Protein AF-A0A7W2B583-F1 (afdb_monomer)

Foldseek 3Di:
DDPVLVVLVVLQVQLCVLAVVLVCCLFPPFFDWDDKDKWWDKDQWDQDPVRDIDGHPDAIWTHKDKDQDALVFFWKKKKKWFDPWQCVQLQQWKKWKDQVVDTQDIDGFHRPPPDGTDITMDQTDGDRHRGTIIIITGGPDDDPGDTIMMIIMGTRRDHRDPVSNVSSNVSNPPSVVVVVVVVVVD

Nearest PDB structures (foldseek):
  9fmt-assembly1_D  TM=4.033E-01  e=3.714E-03  Escherichia coli
  4c90-assembly1_B  TM=4.013E-01  e=7.346E-03  Bacteroides ovatus
  6yg8-assembly1_C  TM=3.897E-01  e=1.373E-02  Escherichia coli
  6yg8-assembly1_D  TM=3.770E-01  e=1.628E-02  Escherichia coli
  5ykv-assembly1_A  TM=2.987E-01  e=2.423E-02  Macrobrachium rosenbergii nodavirus

Sequence (186 aa):
MTQVQIKIITLFVVGILLGPTYHAYCYFFSGESLSKDMLDEISDRWVLDDESIFRISSGKSYRPIELPLTSIENAILIQITCIKNACNQINESILSISSGSSVTFQETIRINSFLPFRDFTTEPISIVHPEKYMILVEPKVETQSPPSIVLSIKKNVTSPSIILLSIGYGFCLLPLLLFLKTFRAS

Secondary structure (DSSP, 8-state):
--HHHHHHHHHHHHHHIIIIIHHHIIIIISSEEEEEEEE--EESEEE-TTS-EEE-SSS-EEPPEEEEE-TTS--BEEEEEESSS-GGGGTTPEEEEE-SS-EEEEEE----TTSTTPPEEPPPBPP-S-EEEEEEEE-SS--SSPPPEEEEEEESPPPP-HHHHHHHHHHHHHHHHHHHHHHHT-

Radius of gyration: 21.69 Å; Cα contacts (8 Å, |Δi|>4): 361; chains: 1; bounding box: 48×24×73 Å

pLDDT: mean 83.01, std 9.99, range [47.16, 93.06]

Solvent-accessible surface area (backbone atoms only — not comparable to full-atom values): 10261 Å² total; per-residue (Å²): 136,52,77,65,57,53,53,38,49,51,43,26,54,53,6,41,51,42,10,65,49,43,50,47,38,30,74,73,66,41,43,45,85,71,50,77,45,80,40,57,58,70,40,42,64,45,74,46,97,85,71,46,78,50,68,56,94,72,72,42,25,37,73,68,45,80,42,82,45,46,62,82,49,44,17,34,30,48,33,43,38,51,79,85,57,53,47,67,79,49,37,63,9,38,41,35,34,25,57,91,84,46,78,80,44,74,47,67,39,72,61,71,78,89,48,74,78,53,58,43,68,55,71,68,43,74,58,86,64,64,46,63,32,38,41,39,45,32,47,71,63,94,60,100,73,56,74,46,32,35,46,36,32,29,31,52,33,47,74,74,54,66,68,51,34,54,52,8,45,46,29,37,50,54,33,50,55,51,52,53,53,58,60,76,74,106

Mean predicted aligned error: 8.37 Å

Structure (mmCIF, N/CA/C/O backbone):
data_AF-A0A7W2B583-F1
#
_entry.id   AF-A0A7W2B583-F1
#
loop_
_atom_site.group_PDB
_atom_site.id
_atom_site.type_symbol
_atom_site.label_atom_id
_atom_site.label_alt_id
_atom_site.label_comp_id
_atom_site.label_asym_id
_atom_site.label_entity_id
_atom_site.label_seq_id
_atom_site.pdbx_PDB_ins_code
_atom_site.Cartn_x
_atom_site.Cartn_y
_atom_site.Cartn_z
_atom_site.occupancy
_atom_site.B_iso_or_equiv
_atom_site.auth_seq_id
_atom_site.auth_comp_id
_atom_site.auth_asym_id
_atom_site.auth_atom_id
_atom_site.pdbx_PDB_model_num
ATOM 1 N N . MET A 1 1 ? -21.121 -4.779 41.475 1.00 62.53 1 MET A N 1
ATOM 2 C CA . MET A 1 1 ? -20.860 -3.849 40.357 1.00 62.53 1 MET A CA 1
ATOM 3 C C . MET A 1 1 ? -21.887 -2.730 40.423 1.00 62.53 1 MET A C 1
ATOM 5 O O . MET A 1 1 ? -23.071 -3.032 40.493 1.00 62.53 1 MET A O 1
ATOM 9 N N . THR A 1 2 ? -21.470 -1.467 40.508 1.00 82.06 2 THR A N 1
ATOM 10 C CA . THR A 1 2 ? -22.400 -0.329 40.646 1.00 82.06 2 THR A CA 1
ATOM 11 C C . THR A 1 2 ? -22.969 0.091 39.287 1.00 82.06 2 THR A C 1
ATOM 13 O O . THR A 1 2 ? -22.346 -0.125 38.248 1.00 82.06 2 THR A O 1
ATOM 16 N N . GLN A 1 3 ? -24.138 0.740 39.272 1.00 84.50 3 GLN A N 1
ATOM 17 C CA . GLN A 1 3 ? -24.752 1.264 38.039 1.00 84.50 3 GLN A CA 1
ATOM 18 C C . GLN A 1 3 ? -23.808 2.210 37.269 1.00 84.50 3 GLN A C 1
ATOM 20 O O . GLN A 1 3 ? -23.831 2.260 36.041 1.00 84.50 3 GLN A O 1
ATOM 25 N N . VAL A 1 4 ? -22.942 2.932 37.987 1.00 82.06 4 VAL A N 1
ATOM 26 C CA . VAL A 1 4 ? -21.904 3.800 37.413 1.00 82.06 4 VAL A CA 1
ATOM 27 C C . VAL A 1 4 ? -20.824 2.978 36.705 1.00 82.06 4 VAL A C 1
ATOM 29 O O . VAL A 1 4 ? -20.483 3.288 35.568 1.00 82.06 4 VAL A O 1
ATOM 32 N N . GLN A 1 5 ? -20.338 1.895 37.321 1.00 80.56 5 GLN A N 1
ATOM 33 C CA . GLN A 1 5 ? -19.349 1.001 36.704 1.00 80.56 5 GLN A CA 1
ATOM 34 C C . GLN A 1 5 ? -19.871 0.379 35.405 1.00 80.56 5 GLN A C 1
ATOM 36 O O . GLN A 1 5 ? -19.134 0.327 34.424 1.00 80.56 5 GLN A O 1
ATOM 41 N N . ILE A 1 6 ? -21.145 -0.031 35.374 1.00 86.38 6 ILE A N 1
ATOM 42 C CA . ILE A 1 6 ? -21.778 -0.581 34.165 1.00 86.38 6 ILE A CA 1
ATOM 43 C C . ILE A 1 6 ? -21.761 0.457 33.035 1.00 86.38 6 ILE A C 1
ATOM 45 O O . ILE A 1 6 ? -21.286 0.150 31.948 1.00 86.38 6 ILE A O 1
ATOM 49 N N . LYS A 1 7 ? -22.182 1.704 33.297 1.00 87.44 7 LYS A N 1
ATOM 50 C CA . LYS A 1 7 ? -22.179 2.783 32.290 1.00 87.44 7 LYS A CA 1
ATOM 51 C C . LYS A 1 7 ? -20.779 3.089 31.747 1.00 87.44 7 LYS A C 1
ATOM 53 O O . LYS A 1 7 ? -20.626 3.284 30.544 1.00 87.44 7 LYS A O 1
ATOM 58 N N . ILE A 1 8 ? -19.767 3.122 32.619 1.00 86.19 8 ILE A N 1
ATOM 59 C CA . ILE A 1 8 ? -18.377 3.386 32.216 1.00 86.19 8 ILE A CA 1
ATOM 60 C C . ILE A 1 8 ? -17.860 2.255 31.316 1.00 86.19 8 ILE A C 1
ATOM 62 O O . ILE A 1 8 ? -17.266 2.526 30.276 1.00 86.19 8 ILE A O 1
ATOM 66 N N . ILE A 1 9 ? -18.143 0.998 31.666 1.00 87.44 9 ILE A N 1
ATOM 67 C CA . ILE A 1 9 ? -17.750 -0.158 30.851 1.00 87.44 9 ILE A CA 1
ATOM 68 C C . ILE A 1 9 ? -18.481 -0.168 29.509 1.00 87.44 9 ILE A C 1
ATOM 70 O O . ILE A 1 9 ? -17.845 -0.409 28.488 1.00 87.44 9 ILE A O 1
ATOM 74 N N . THR A 1 10 ? -19.777 0.151 29.469 1.00 89.56 10 THR A N 1
ATOM 75 C CA . THR A 1 10 ? -20.513 0.254 28.200 1.00 89.56 10 THR A CA 1
ATOM 76 C C . THR A 1 10 ? -19.890 1.297 27.273 1.00 89.56 10 THR A C 1
ATOM 78 O O . THR A 1 10 ? -19.652 0.995 26.107 1.00 89.56 10 THR A O 1
ATOM 81 N N . LEU A 1 11 ? -19.571 2.494 27.780 1.00 90.06 11 LEU A N 1
ATOM 82 C CA . LEU A 1 11 ? -18.897 3.532 26.989 1.00 90.06 11 LEU A CA 1
ATOM 83 C C . LEU A 1 11 ? -17.541 3.053 26.466 1.00 90.06 11 LEU A C 1
ATOM 85 O O . LEU A 1 11 ? -17.233 3.261 25.298 1.00 90.06 11 LEU A O 1
ATOM 89 N N . PHE A 1 12 ? -16.770 2.362 27.306 1.00 90.81 12 PHE A N 1
ATOM 90 C CA . PHE A 1 12 ? -15.473 1.819 26.919 1.00 90.81 12 PHE A CA 1
ATOM 91 C C . PHE A 1 12 ? -15.584 0.772 25.802 1.00 90.81 12 PHE A C 1
ATOM 93 O O . PHE A 1 12 ? -14.853 0.840 24.818 1.00 90.81 12 PHE A O 1
ATOM 100 N N . VAL A 1 13 ? -16.533 -0.165 25.910 1.00 92.25 13 VAL A N 1
ATOM 101 C CA . VAL A 1 13 ? -16.774 -1.194 24.883 1.00 92.25 13 VAL A CA 1
ATOM 102 C C . VAL A 1 13 ? -17.205 -0.561 23.560 1.00 92.25 13 VAL A C 1
ATOM 104 O O . VAL A 1 13 ? -16.678 -0.921 22.508 1.00 92.25 13 VAL A O 1
ATOM 107 N N . VAL A 1 14 ? -18.115 0.416 23.603 1.00 92.56 14 VAL A N 1
ATOM 108 C CA . VAL A 1 14 ? -18.525 1.172 22.408 1.00 92.56 14 VAL A CA 1
ATOM 109 C C . VAL 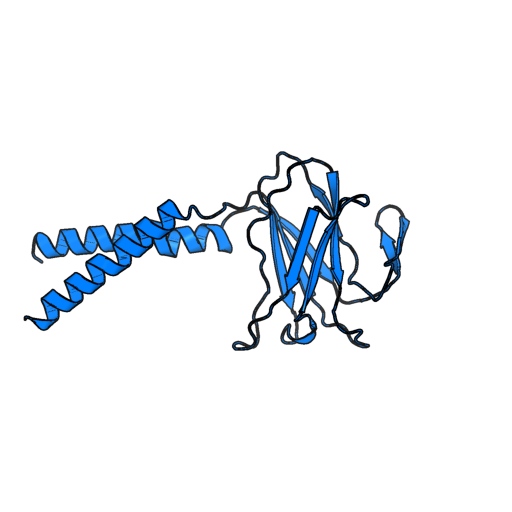A 1 14 ? -17.332 1.914 21.799 1.00 92.56 14 VAL A C 1
ATOM 111 O O . VAL A 1 1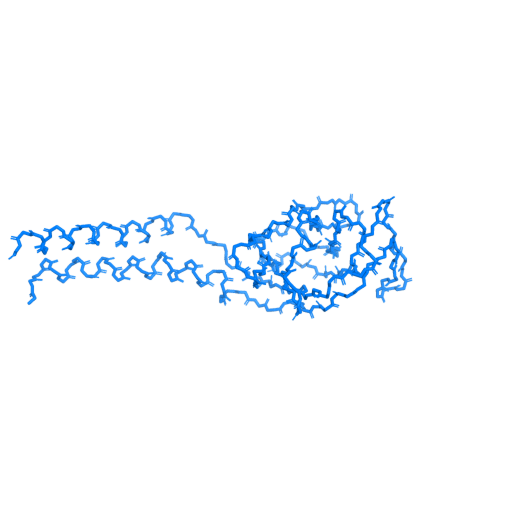4 ? -17.167 1.911 20.580 1.00 92.56 14 VAL A O 1
ATOM 114 N N . GLY A 1 15 ? -16.467 2.494 22.633 1.00 92.06 15 GLY A N 1
ATOM 115 C CA . GLY A 1 15 ? -15.232 3.136 22.192 1.00 92.06 15 GLY A CA 1
ATOM 116 C C . GLY A 1 15 ? -14.286 2.184 21.464 1.00 92.06 15 GLY A C 1
ATOM 117 O O . GLY A 1 15 ? -13.785 2.526 20.395 1.00 92.06 15 GLY A O 1
ATOM 118 N N . ILE A 1 16 ? -14.085 0.969 21.989 1.00 92.75 16 ILE A N 1
ATOM 119 C CA . ILE A 1 16 ? -13.226 -0.042 21.351 1.00 92.75 16 ILE A CA 1
ATOM 120 C C . ILE A 1 16 ? -13.755 -0.388 19.958 1.00 92.75 16 ILE A C 1
ATOM 122 O O . ILE A 1 16 ? -12.987 -0.388 18.994 1.00 92.75 16 ILE A O 1
ATOM 126 N N . LEU A 1 17 ? -15.065 -0.632 19.854 1.00 92.31 17 LEU A N 1
ATOM 127 C CA . LEU A 1 17 ? -15.712 -0.998 18.597 1.00 92.31 17 LEU A CA 1
ATOM 128 C C . LEU A 1 17 ? -15.591 0.112 17.544 1.00 92.31 17 LEU A C 1
ATOM 130 O O . LEU A 1 17 ? -15.195 -0.166 16.414 1.00 92.31 17 LEU A O 1
ATOM 134 N N . LEU A 1 18 ? -15.892 1.362 17.912 1.00 91.25 18 LEU A N 1
ATOM 135 C CA . LEU A 1 18 ? -15.898 2.499 16.981 1.00 91.25 18 LEU A CA 1
ATOM 136 C C . LEU A 1 18 ? -14.508 3.091 16.702 1.00 91.25 18 LEU A C 1
ATOM 138 O O . LEU A 1 18 ? -14.327 3.773 15.698 1.00 91.25 18 LEU A O 1
ATOM 142 N N . GLY A 1 19 ? -13.539 2.875 17.591 1.00 91.06 19 GLY A N 1
ATOM 143 C CA . GLY A 1 19 ? -12.181 3.395 17.464 1.00 91.06 19 GLY A CA 1
ATOM 144 C C . GLY A 1 19 ? -11.221 2.317 16.956 1.00 91.06 19 GLY A C 1
ATOM 145 O O . GLY A 1 19 ? -11.187 2.069 15.752 1.00 91.06 19 GLY A O 1
ATOM 146 N N . PRO A 1 20 ? -10.438 1.662 17.837 1.00 90.00 20 PRO A N 1
ATOM 147 C CA . PRO A 1 20 ? -9.419 0.687 17.448 1.00 90.00 20 PRO A CA 1
ATOM 148 C C . PRO A 1 20 ? -9.908 -0.428 16.519 1.00 90.00 20 PRO A C 1
ATOM 150 O O . PRO A 1 20 ? -9.223 -0.749 15.550 1.00 90.00 20 PRO A O 1
ATOM 153 N N . THR A 1 21 ? -11.072 -1.024 16.796 1.00 90.69 21 THR A N 1
ATOM 154 C CA . THR A 1 21 ? -11.581 -2.148 16.000 1.00 90.69 21 THR A CA 1
ATOM 155 C C . THR A 1 21 ? -12.031 -1.689 14.618 1.00 90.69 21 THR A C 1
ATOM 157 O O . THR A 1 21 ? -11.634 -2.300 13.630 1.00 90.69 21 THR A O 1
ATOM 160 N N . TYR A 1 22 ? -12.790 -0.594 14.528 1.00 88.88 22 TYR A N 1
ATOM 161 C CA . TYR A 1 22 ? -13.159 0.012 13.246 1.00 88.88 22 TYR A CA 1
ATOM 162 C C . TYR A 1 22 ? -11.923 0.429 12.438 1.00 88.88 22 TYR A C 1
ATOM 164 O O . TYR A 1 22 ? -11.827 0.136 11.249 1.00 88.88 22 TYR A O 1
ATOM 172 N N . HIS A 1 23 ? -10.936 1.041 13.095 1.00 88.00 23 HIS A N 1
ATOM 173 C CA . HIS A 1 23 ? -9.678 1.425 12.463 1.00 88.00 23 HIS A CA 1
ATOM 174 C C . HIS A 1 23 ? -8.949 0.210 11.875 1.00 88.00 23 HIS A C 1
ATOM 176 O O . HIS A 1 23 ? -8.583 0.211 10.702 1.00 88.00 23 HIS A O 1
ATOM 182 N N . ALA A 1 24 ? -8.790 -0.850 12.672 1.00 86.75 24 ALA A N 1
ATOM 183 C CA . ALA A 1 24 ? -8.162 -2.090 12.237 1.00 86.75 24 ALA A CA 1
ATOM 184 C C . ALA A 1 24 ? -8.951 -2.773 11.110 1.00 86.75 24 ALA A C 1
ATOM 186 O O . ALA A 1 24 ? -8.347 -3.304 10.181 1.00 86.75 24 ALA A O 1
ATOM 187 N N . TYR A 1 25 ? -10.285 -2.735 11.154 1.00 88.69 25 TYR A N 1
ATOM 188 C CA . TYR A 1 25 ? -11.132 -3.249 10.081 1.00 88.69 25 TYR A CA 1
ATOM 189 C C . TYR A 1 25 ? -10.836 -2.553 8.749 1.00 88.69 25 TYR A C 1
ATOM 191 O O . TYR A 1 25 ? -10.553 -3.238 7.766 1.00 88.69 25 TYR A O 1
ATOM 199 N N . CYS A 1 26 ? -10.820 -1.217 8.726 1.00 84.94 26 CYS A N 1
ATOM 200 C CA . CYS A 1 26 ? -10.536 -0.450 7.512 1.00 84.94 26 CYS A CA 1
ATOM 201 C C . CYS A 1 26 ? -9.171 -0.810 6.904 1.00 84.94 26 CYS A C 1
ATOM 203 O O . CYS A 1 26 ? -9.088 -1.041 5.702 1.00 84.94 26 CYS A O 1
ATOM 205 N N . TYR A 1 27 ? -8.121 -0.930 7.721 1.00 77.44 27 TYR A N 1
ATOM 206 C CA . TYR A 1 27 ? -6.767 -1.194 7.220 1.00 77.44 27 TYR A CA 1
ATOM 207 C C . TYR A 1 27 ? -6.497 -2.663 6.868 1.00 77.44 27 TYR A C 1
ATOM 209 O O . TYR A 1 27 ? -5.879 -2.952 5.845 1.00 77.44 27 TYR A O 1
ATOM 217 N N . PHE A 1 28 ? -6.929 -3.608 7.705 1.00 80.62 28 PHE A N 1
ATOM 218 C CA . PHE A 1 28 ? -6.519 -5.009 7.566 1.00 80.62 28 PHE A CA 1
ATOM 219 C C . PHE A 1 28 ? -7.560 -5.880 6.864 1.00 80.62 28 PHE A C 1
ATOM 221 O O . PHE A 1 28 ? -7.190 -6.753 6.075 1.00 80.62 28 PHE A O 1
ATOM 228 N N . PHE A 1 29 ? -8.845 -5.643 7.132 1.00 84.81 29 PHE A N 1
ATOM 229 C CA . PHE A 1 29 ? -9.927 -6.555 6.750 1.00 84.81 29 PHE A CA 1
ATOM 230 C C . PHE A 1 29 ? -10.797 -6.046 5.605 1.00 84.81 29 PHE A C 1
ATOM 232 O O . PHE A 1 29 ? -11.476 -6.851 4.975 1.00 84.81 29 PHE A O 1
ATOM 239 N N . SER A 1 30 ? -10.791 -4.742 5.331 1.00 87.56 30 SER A N 1
ATOM 240 C CA . SER A 1 30 ? -11.592 -4.182 4.248 1.00 87.56 30 SER A CA 1
ATOM 241 C C . SER A 1 30 ? -10.960 -4.414 2.869 1.00 87.56 30 SER A C 1
ATOM 243 O O . SER A 1 30 ? -9.743 -4.605 2.734 1.00 87.56 30 SER A O 1
ATOM 245 N N . GLY A 1 31 ? -11.817 -4.375 1.850 1.00 86.56 31 GLY A N 1
ATOM 246 C CA . GLY A 1 31 ? -11.450 -4.525 0.449 1.00 86.56 31 GLY A CA 1
ATOM 247 C C . GLY A 1 31 ? -11.261 -5.966 -0.022 1.00 86.56 31 GLY A C 1
ATOM 248 O O . GLY A 1 31 ? -11.280 -6.926 0.746 1.00 86.56 31 GLY A O 1
ATOM 249 N N . GLU A 1 32 ? -11.063 -6.095 -1.327 1.00 88.12 32 GLU A N 1
ATOM 250 C CA . GLU A 1 32 ? -10.838 -7.356 -2.031 1.00 88.12 32 GLU A CA 1
ATOM 251 C C . GLU A 1 32 ? -9.464 -7.338 -2.696 1.00 88.12 32 GLU A C 1
ATOM 253 O O . GLU A 1 32 ? -9.011 -6.297 -3.176 1.00 88.12 32 GLU A O 1
ATOM 258 N N . SER A 1 33 ? -8.792 -8.491 -2.736 1.00 88.25 33 SER A N 1
ATOM 259 C CA . SER A 1 33 ? -7.511 -8.622 -3.436 1.00 88.25 33 SER A CA 1
ATOM 260 C C . SER A 1 33 ? -7.724 -8.426 -4.935 1.00 88.25 33 SER A C 1
ATOM 262 O O . SER A 1 33 ? -8.496 -9.163 -5.543 1.00 88.25 33 SER A O 1
ATOM 264 N N . LEU A 1 34 ? -7.024 -7.457 -5.521 1.00 87.88 34 LEU A N 1
ATOM 265 C CA . LEU A 1 34 ? -7.054 -7.181 -6.955 1.00 87.88 34 LEU A CA 1
ATOM 266 C C . LEU A 1 34 ? -5.862 -7.822 -7.667 1.00 87.88 34 LEU A C 1
ATOM 268 O O . LEU A 1 34 ? -6.061 -8.596 -8.595 1.00 87.88 34 LEU A O 1
ATOM 272 N N . SER A 1 35 ? -4.643 -7.537 -7.205 1.00 87.56 35 SER A N 1
ATOM 273 C CA . SER A 1 35 ? -3.423 -8.154 -7.734 1.00 87.56 35 SER A CA 1
ATOM 274 C C . SER A 1 35 ? -2.422 -8.432 -6.626 1.00 87.56 35 SER A C 1
ATOM 276 O O . SER A 1 35 ? -2.419 -7.763 -5.587 1.00 87.56 35 SER A O 1
ATOM 278 N N . LYS A 1 36 ? -1.574 -9.432 -6.851 1.00 91.06 36 LYS A N 1
ATOM 279 C CA . LYS A 1 36 ? -0.455 -9.759 -5.977 1.00 91.06 36 LYS A CA 1
ATOM 280 C C . LYS A 1 36 ? 0.702 -10.277 -6.815 1.00 91.06 36 LYS A C 1
ATOM 282 O O . LYS A 1 36 ? 0.691 -11.431 -7.235 1.00 91.06 36 LYS A O 1
ATOM 287 N N . ASP A 1 37 ? 1.709 -9.437 -6.976 1.00 92.00 37 ASP A N 1
ATOM 288 C CA . ASP A 1 37 ? 2.819 -9.674 -7.888 1.00 92.00 37 ASP A CA 1
ATOM 289 C C . ASP A 1 37 ? 4.139 -9.678 -7.127 1.00 92.00 37 ASP A C 1
ATOM 291 O O . ASP A 1 37 ? 4.381 -8.844 -6.252 1.00 92.00 37 ASP A O 1
ATOM 295 N N . MET A 1 38 ? 4.997 -10.641 -7.448 1.00 91.25 38 MET A N 1
ATOM 296 C CA . MET A 1 38 ? 6.363 -10.682 -6.944 1.00 91.25 38 MET A CA 1
ATOM 297 C C . MET A 1 38 ? 7.267 -9.944 -7.929 1.00 91.25 38 MET A C 1
ATOM 299 O O . MET A 1 38 ? 7.268 -10.243 -9.118 1.00 91.25 38 MET A O 1
ATOM 303 N N . LEU A 1 39 ? 8.027 -8.984 -7.414 1.00 91.25 39 LEU A N 1
ATOM 304 C CA . LEU A 1 39 ? 8.949 -8.149 -8.165 1.00 91.25 39 LEU A CA 1
ATOM 305 C C . LEU A 1 39 ? 10.351 -8.353 -7.591 1.00 91.25 39 LEU A C 1
ATOM 307 O O . LEU A 1 39 ? 10.608 -8.056 -6.425 1.00 91.25 39 LEU A O 1
ATOM 311 N N . ASP A 1 40 ? 11.253 -8.889 -8.395 1.00 89.38 40 ASP A N 1
ATOM 312 C CA . ASP A 1 40 ? 12.606 -9.283 -7.993 1.00 89.38 40 ASP A CA 1
ATOM 313 C C . ASP A 1 40 ? 13.706 -8.703 -8.885 1.00 89.38 40 ASP A C 1
ATOM 315 O O . ASP A 1 40 ? 14.884 -8.797 -8.547 1.00 89.38 40 ASP A O 1
ATOM 319 N N . GLU A 1 41 ? 13.328 -8.040 -9.972 1.00 89.69 41 GLU A N 1
ATOM 320 C CA . GLU A 1 41 ? 14.243 -7.426 -10.923 1.00 89.69 41 GLU A CA 1
ATOM 321 C C . GLU A 1 41 ? 13.994 -5.918 -11.039 1.00 89.69 41 GLU A C 1
ATOM 323 O O . GLU A 1 41 ? 12.855 -5.451 -10.952 1.00 89.69 41 GLU A O 1
ATOM 328 N N . ILE A 1 42 ? 15.073 -5.156 -11.263 1.00 90.75 42 ILE A N 1
ATOM 329 C CA . ILE A 1 42 ? 15.009 -3.729 -11.601 1.00 90.75 42 ILE A CA 1
ATOM 330 C C . ILE A 1 42 ? 15.688 -3.464 -12.945 1.00 90.75 42 ILE A C 1
ATOM 332 O O . ILE A 1 42 ? 16.788 -3.952 -13.209 1.00 90.75 42 ILE A O 1
ATOM 336 N N . SER A 1 43 ? 15.053 -2.649 -13.780 1.00 91.06 43 SER A N 1
ATOM 337 C CA . SER A 1 43 ? 15.524 -2.305 -15.122 1.00 91.06 43 SER A CA 1
ATOM 338 C C . SER A 1 43 ? 15.073 -0.893 -15.495 1.00 91.06 43 SER A C 1
ATOM 340 O O . SER A 1 43 ? 14.109 -0.374 -14.934 1.00 91.06 43 SER A O 1
ATOM 342 N N . ASP A 1 44 ? 15.773 -0.259 -16.435 1.00 91.06 44 ASP A N 1
ATOM 343 C CA . ASP A 1 44 ? 15.338 0.985 -17.086 1.00 91.06 44 ASP A CA 1
ATOM 344 C C . ASP A 1 44 ? 14.377 0.717 -18.258 1.00 91.06 44 ASP A C 1
ATOM 346 O O . ASP A 1 44 ? 13.757 1.640 -18.793 1.00 91.06 44 ASP A O 1
ATOM 350 N N . ARG A 1 45 ? 14.248 -0.553 -18.661 1.00 92.25 45 ARG A N 1
ATOM 351 C CA . ARG A 1 45 ? 13.428 -1.015 -19.780 1.00 92.25 45 ARG A CA 1
ATOM 352 C C . ARG A 1 45 ? 12.658 -2.278 -19.418 1.00 92.25 45 ARG A C 1
ATOM 354 O O . ARG A 1 45 ? 13.250 -3.265 -18.982 1.00 92.25 45 ARG A O 1
ATOM 361 N N . TRP A 1 46 ? 11.368 -2.270 -19.724 1.00 93.06 46 TRP A N 1
ATOM 362 C CA . TRP A 1 46 ? 10.447 -3.377 -19.509 1.00 93.06 46 TRP A CA 1
ATOM 363 C C . TRP A 1 46 ? 9.652 -3.672 -20.776 1.00 93.06 46 TRP A C 1
ATOM 365 O O . TRP A 1 46 ? 9.354 -2.766 -21.554 1.00 93.06 46 TRP A O 1
ATOM 375 N N . VAL A 1 47 ? 9.327 -4.944 -20.985 1.00 91.69 47 VAL A N 1
ATOM 376 C CA . VAL A 1 47 ? 8.338 -5.367 -21.981 1.00 91.69 47 VAL A CA 1
ATOM 377 C C . VAL A 1 47 ? 7.038 -5.609 -21.223 1.00 91.69 47 VAL A C 1
ATOM 379 O O . VAL A 1 47 ? 7.034 -6.365 -20.249 1.00 91.69 47 VAL A O 1
ATOM 382 N N . LEU A 1 48 ? 5.984 -4.897 -21.611 1.00 86.94 48 LEU A N 1
ATOM 383 C CA . LEU A 1 48 ? 4.656 -4.998 -21.014 1.00 86.94 48 LEU A CA 1
ATOM 384 C C . LEU A 1 48 ? 3.892 -6.193 -21.597 1.00 86.94 48 LEU A C 1
ATOM 386 O O . LEU A 1 48 ? 4.342 -6.841 -22.545 1.00 86.94 48 LEU A O 1
ATOM 390 N N . ASP A 1 49 ? 2.730 -6.491 -21.022 1.00 84.31 49 ASP A N 1
ATOM 391 C CA . ASP A 1 49 ? 1.929 -7.658 -21.407 1.00 84.31 49 ASP A CA 1
ATOM 392 C C . ASP A 1 49 ? 1.330 -7.528 -22.818 1.00 84.31 49 ASP A C 1
ATOM 394 O O . ASP A 1 49 ? 1.012 -8.529 -23.455 1.00 84.31 49 ASP A O 1
ATOM 398 N N . ASP A 1 50 ? 1.218 -6.302 -23.332 1.00 85.38 50 ASP A N 1
ATOM 399 C CA . ASP A 1 50 ? 0.815 -5.992 -24.707 1.00 85.38 50 ASP A CA 1
ATOM 400 C C . ASP A 1 50 ? 1.996 -5.948 -25.699 1.00 85.38 50 ASP A C 1
ATOM 402 O O . ASP A 1 50 ? 1.862 -5.416 -26.800 1.00 85.38 50 ASP A O 1
ATOM 406 N N . GLU A 1 51 ? 3.155 -6.486 -25.302 1.00 88.38 51 GLU A N 1
ATOM 407 C CA . GLU A 1 51 ? 4.427 -6.486 -26.042 1.00 88.38 51 GLU A CA 1
ATOM 408 C C . GLU A 1 51 ? 5.037 -5.094 -26.276 1.00 88.38 51 GLU A C 1
ATOM 410 O O . GLU A 1 51 ? 6.102 -4.965 -26.893 1.00 88.38 51 GLU A O 1
ATOM 415 N N . SER A 1 52 ? 4.415 -4.035 -25.754 1.00 88.00 52 SER A N 1
ATOM 416 C CA . SER A 1 52 ? 4.979 -2.697 -25.831 1.00 88.00 52 SER A CA 1
ATOM 417 C C . SER A 1 52 ? 6.195 -2.555 -24.912 1.00 88.00 52 SER A C 1
ATOM 419 O O . SER A 1 52 ? 6.396 -3.296 -23.946 1.00 88.00 52 SER A O 1
ATOM 421 N N . ILE A 1 53 ? 7.066 -1.600 -25.241 1.00 89.19 53 ILE A N 1
ATOM 422 C CA . ILE A 1 53 ? 8.280 -1.338 -24.469 1.00 89.19 53 ILE A CA 1
ATOM 423 C C . ILE A 1 53 ? 8.047 -0.113 -23.596 1.00 89.19 53 ILE A C 1
ATOM 425 O O . ILE A 1 53 ? 7.934 1.004 -24.103 1.00 89.19 53 ILE A O 1
ATOM 429 N N . PHE A 1 54 ? 8.077 -0.317 -22.284 1.00 88.12 54 PHE A N 1
ATOM 430 C CA . PHE A 1 54 ? 8.124 0.762 -21.313 1.00 88.12 54 PHE A CA 1
ATOM 431 C C . PHE A 1 54 ? 9.577 1.103 -20.987 1.00 88.12 54 PHE A C 1
ATOM 433 O O . PHE A 1 54 ? 10.380 0.222 -20.669 1.00 88.12 54 PHE A O 1
ATOM 440 N N . ARG A 1 55 ? 9.928 2.388 -21.070 1.00 88.38 55 ARG A N 1
ATOM 441 C CA . ARG A 1 55 ? 11.268 2.877 -20.743 1.00 88.38 55 ARG A CA 1
ATOM 442 C C . ARG A 1 55 ? 11.186 4.027 -19.756 1.00 88.38 55 ARG A C 1
ATOM 444 O O . ARG A 1 55 ? 10.447 4.982 -19.970 1.00 88.38 55 ARG A O 1
ATOM 451 N N . ILE A 1 56 ? 11.999 3.944 -18.717 1.00 85.56 56 ILE A N 1
ATOM 452 C CA . ILE A 1 56 ? 12.102 4.968 -17.686 1.00 85.56 56 ILE A CA 1
ATOM 453 C C . ILE A 1 56 ? 13.074 6.038 -18.168 1.00 85.56 56 ILE A C 1
ATOM 455 O O . ILE A 1 56 ? 14.133 5.734 -18.720 1.00 85.56 56 ILE A O 1
ATOM 459 N N . SER A 1 57 ? 12.716 7.305 -17.971 1.00 81.69 57 SER A N 1
ATOM 460 C CA . SER A 1 57 ? 13.540 8.436 -18.406 1.00 81.69 57 SER A CA 1
ATOM 461 C C . SER A 1 57 ? 14.857 8.551 -17.638 1.00 81.69 57 SER A C 1
ATOM 463 O O . SER A 1 57 ? 15.851 9.009 -18.198 1.00 81.69 57 SER A O 1
ATOM 465 N N . SER A 1 58 ? 14.876 8.156 -16.364 1.00 82.38 58 SER A N 1
ATOM 466 C CA . SER A 1 58 ? 16.064 8.196 -15.511 1.00 82.38 58 SER A CA 1
ATOM 467 C C . SER A 1 58 ? 16.008 7.136 -14.416 1.00 82.38 58 SER A C 1
ATOM 469 O O . SER A 1 58 ? 14.996 7.029 -13.731 1.00 82.38 58 SER A O 1
ATOM 471 N N . GLY A 1 59 ? 17.116 6.429 -14.193 1.00 85.88 59 GLY A N 1
ATOM 472 C CA . GLY A 1 59 ? 17.213 5.397 -13.161 1.00 85.88 59 GLY A CA 1
ATOM 473 C C . GLY A 1 59 ? 16.622 4.058 -13.604 1.00 85.88 59 GLY A C 1
ATOM 474 O O . GLY A 1 59 ? 16.597 3.733 -14.791 1.00 85.88 59 GLY A O 1
ATOM 475 N N . LYS A 1 60 ? 16.173 3.265 -12.631 1.00 90.38 60 LYS A N 1
ATOM 476 C CA . LYS A 1 60 ? 15.583 1.934 -12.824 1.00 90.38 60 LYS A CA 1
ATOM 477 C C . LYS A 1 60 ? 14.314 1.824 -11.989 1.00 90.38 60 LYS A C 1
ATOM 479 O O . LYS A 1 60 ? 14.225 2.461 -10.946 1.00 90.38 60 LYS A O 1
ATOM 484 N N . SER A 1 61 ? 13.383 0.970 -12.395 1.00 91.31 61 SER A N 1
ATOM 485 C CA . SER A 1 61 ? 12.216 0.584 -11.597 1.00 91.31 61 SER A CA 1
ATOM 486 C C . SER A 1 61 ? 12.105 -0.923 -11.540 1.00 91.31 61 SER A C 1
ATOM 488 O O . SER A 1 61 ? 12.662 -1.627 -12.384 1.00 91.31 61 SER A O 1
ATOM 490 N N . TYR A 1 62 ? 11.320 -1.407 -10.584 1.00 92.12 62 TYR A N 1
ATOM 491 C CA . TYR A 1 62 ? 10.730 -2.735 -10.698 1.00 92.12 62 TYR A CA 1
ATOM 492 C C . TYR A 1 62 ? 9.790 -2.814 -11.903 1.00 92.12 62 TYR A C 1
ATOM 494 O O . TYR A 1 62 ? 9.360 -1.776 -12.425 1.00 92.12 62 TYR A O 1
ATOM 502 N N . ARG A 1 63 ? 9.460 -4.038 -12.332 1.00 92.06 63 ARG A N 1
ATOM 503 C CA . ARG A 1 63 ? 8.522 -4.265 -13.436 1.00 92.06 63 ARG A CA 1
ATOM 504 C C . ARG A 1 63 ? 7.219 -3.484 -13.192 1.00 92.06 63 ARG A C 1
ATOM 506 O O . ARG A 1 63 ? 6.600 -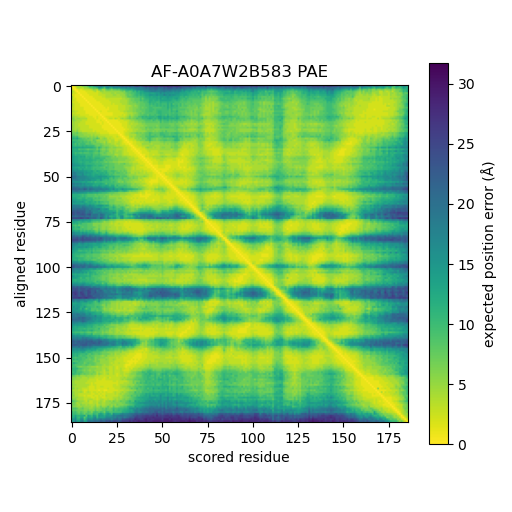3.688 -12.146 1.00 92.06 63 ARG A O 1
ATOM 513 N N . PRO A 1 64 ? 6.810 -2.600 -14.123 1.00 90.94 64 PRO A N 1
ATOM 514 C CA . PRO A 1 64 ? 5.538 -1.903 -14.045 1.00 90.94 64 PRO A CA 1
ATOM 515 C C . PRO A 1 64 ? 4.391 -2.902 -13.998 1.00 90.94 64 PRO A C 1
ATOM 517 O O . PRO A 1 64 ? 4.403 -3.890 -14.735 1.00 90.94 64 PRO A O 1
ATOM 520 N N . ILE A 1 65 ? 3.397 -2.624 -13.162 1.00 90.31 65 ILE A N 1
ATOM 521 C CA . ILE A 1 65 ? 2.174 -3.424 -13.113 1.00 90.31 65 ILE A CA 1
ATOM 522 C C . ILE A 1 65 ? 1.046 -2.602 -13.703 1.00 90.31 65 ILE A C 1
ATOM 524 O O . ILE A 1 65 ? 0.766 -1.486 -13.257 1.00 90.31 65 ILE A O 1
ATOM 528 N N . GLU A 1 66 ? 0.419 -3.168 -14.724 1.00 88.38 66 GLU A N 1
ATOM 529 C CA . GLU A 1 66 ? -0.712 -2.570 -15.404 1.00 88.38 66 GLU A CA 1
ATOM 530 C C . GLU A 1 66 ? -2.007 -3.006 -14.730 1.00 88.38 66 GLU A C 1
ATOM 532 O O . GLU A 1 66 ? -2.334 -4.190 -14.687 1.00 88.38 66 GLU A O 1
ATOM 537 N N . LEU A 1 67 ? -2.772 -2.044 -14.225 1.00 82.88 67 LEU A N 1
ATOM 538 C CA . LEU A 1 67 ? -4.079 -2.306 -13.647 1.00 82.88 67 LEU A CA 1
ATOM 539 C C . LEU A 1 67 ? -5.160 -1.585 -14.444 1.00 82.88 67 LEU A C 1
ATOM 541 O O . LEU A 1 67 ? -5.150 -0.352 -14.520 1.00 82.88 67 LEU A O 1
ATOM 545 N N . PRO A 1 68 ? -6.117 -2.330 -15.023 1.00 77.94 68 PRO A N 1
ATOM 546 C CA . PRO A 1 68 ? -7.336 -1.736 -15.535 1.00 77.94 68 PRO A CA 1
ATOM 547 C C . PRO A 1 68 ? -8.200 -1.359 -14.332 1.00 77.94 68 PRO A C 1
ATOM 549 O O . PRO A 1 68 ? -8.846 -2.219 -13.738 1.00 77.94 68 PRO A O 1
ATOM 552 N N . LEU A 1 69 ? -8.179 -0.086 -13.946 1.00 72.50 69 LEU A N 1
ATOM 553 C CA . LEU A 1 69 ? -8.946 0.387 -12.800 1.00 72.50 69 LEU A CA 1
ATOM 554 C C . LEU A 1 69 ? -10.223 1.012 -13.329 1.00 72.50 69 LEU A C 1
ATOM 556 O O . LEU A 1 69 ? -10.199 1.849 -14.231 1.00 72.50 69 LEU A O 1
ATOM 560 N N . THR A 1 70 ? -11.359 0.568 -12.803 1.00 67.19 70 THR A N 1
ATOM 561 C CA . THR A 1 70 ? -12.664 1.106 -13.207 1.00 67.19 70 THR A CA 1
ATOM 562 C C . THR A 1 70 ? -13.177 2.097 -12.170 1.00 67.19 70 THR A C 1
ATOM 564 O O . THR A 1 70 ? -12.859 1.997 -10.991 1.00 67.19 70 THR A O 1
ATOM 567 N N . SER A 1 71 ? -14.050 3.023 -12.572 1.00 62.19 71 SER A N 1
ATOM 568 C CA . SER A 1 71 ? -14.689 3.984 -11.658 1.00 62.19 71 SER A CA 1
ATOM 569 C C . SER A 1 71 ? -15.583 3.330 -10.596 1.00 62.19 71 SER A C 1
ATOM 571 O O . SER A 1 71 ? -16.086 4.011 -9.710 1.00 62.19 71 SER A O 1
ATOM 573 N N . ILE A 1 72 ? -15.848 2.026 -10.723 1.00 61.84 72 ILE A N 1
ATOM 574 C CA . ILE A 1 72 ? -16.633 1.230 -9.774 1.00 61.84 72 ILE A CA 1
ATOM 575 C C . ILE A 1 72 ? -15.742 0.761 -8.612 1.00 61.84 72 ILE A C 1
ATOM 577 O O . ILE A 1 72 ? -16.234 0.513 -7.512 1.00 61.84 72 ILE A 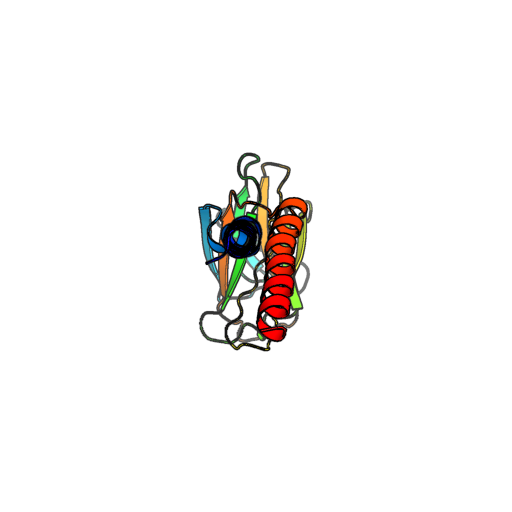O 1
ATOM 581 N N . GLU A 1 73 ? -14.431 0.667 -8.838 1.00 63.56 73 GLU A N 1
ATOM 582 C CA . GLU A 1 73 ? -13.446 0.239 -7.850 1.00 63.56 73 GLU A CA 1
ATOM 583 C C . GLU A 1 73 ? -13.047 1.440 -6.990 1.00 63.56 73 GLU A C 1
ATOM 585 O O . GLU A 1 73 ? -12.082 2.156 -7.251 1.00 63.56 73 GLU A O 1
ATOM 590 N N . ASN A 1 74 ? -13.849 1.690 -5.958 1.00 64.44 74 ASN A N 1
ATOM 591 C CA . ASN A 1 74 ? -13.633 2.800 -5.041 1.00 64.44 74 ASN A CA 1
ATOM 592 C C . ASN A 1 74 ? -12.457 2.493 -4.110 1.00 64.44 74 ASN A C 1
ATOM 594 O O . ASN A 1 74 ? -12.483 1.486 -3.414 1.00 64.44 74 ASN A O 1
ATOM 598 N N . ALA A 1 75 ? -11.483 3.399 -4.046 1.00 81.19 75 ALA A N 1
ATOM 599 C CA . ALA A 1 75 ? -10.351 3.386 -3.118 1.00 81.19 75 ALA A CA 1
ATOM 600 C C . ALA A 1 75 ? -9.465 2.117 -3.142 1.00 81.19 75 ALA A C 1
ATOM 602 O O . ALA A 1 75 ? -9.863 1.000 -2.798 1.00 81.19 75 ALA A O 1
ATOM 603 N N . ILE A 1 76 ? -8.201 2.320 -3.498 1.00 86.88 76 ILE A N 1
ATOM 604 C CA . ILE A 1 76 ? -7.202 1.269 -3.666 1.00 86.88 76 ILE A CA 1
ATOM 605 C C . ILE A 1 76 ? -6.157 1.389 -2.571 1.00 86.88 76 ILE A C 1
ATOM 607 O O . ILE A 1 76 ? -5.705 2.484 -2.253 1.00 86.88 76 ILE A O 1
ATOM 611 N N . LEU A 1 77 ? -5.747 0.262 -2.005 1.00 89.12 77 LEU A N 1
ATOM 612 C CA . LEU A 1 77 ? -4.657 0.198 -1.040 1.00 89.12 77 LEU A CA 1
ATOM 613 C C . LEU A 1 77 ? -3.521 -0.621 -1.633 1.00 89.12 77 LEU A C 1
ATOM 615 O O . LEU A 1 77 ? -3.727 -1.754 -2.073 1.00 89.12 77 LEU A O 1
ATOM 619 N N . ILE A 1 78 ? -2.327 -0.038 -1.629 1.00 89.38 78 ILE A N 1
ATOM 620 C CA . ILE A 1 78 ? -1.112 -0.673 -2.120 1.00 89.38 78 ILE A CA 1
ATOM 621 C C . ILE A 1 78 ? -0.262 -1.050 -0.912 1.00 89.38 78 ILE A C 1
ATOM 623 O O . ILE A 1 78 ? 0.070 -0.210 -0.077 1.00 89.38 78 ILE A O 1
ATOM 627 N N . GLN A 1 79 ? 0.103 -2.323 -0.828 1.00 89.38 79 GLN A N 1
ATOM 628 C CA . GLN A 1 79 ? 0.985 -2.865 0.193 1.00 89.38 79 GLN A CA 1
ATOM 629 C C . GLN A 1 79 ? 2.232 -3.449 -0.471 1.00 89.38 79 GLN A C 1
ATOM 631 O O . GLN A 1 79 ? 2.137 -4.221 -1.421 1.00 89.38 79 GLN A O 1
ATOM 636 N N . ILE A 1 80 ? 3.405 -3.098 0.049 1.00 88.69 80 ILE A N 1
ATOM 637 C CA . ILE A 1 80 ? 4.698 -3.628 -0.383 1.00 88.69 80 ILE A CA 1
ATOM 638 C C . ILE A 1 80 ? 5.298 -4.410 0.779 1.00 88.69 80 ILE A C 1
ATOM 640 O O . ILE A 1 80 ? 5.534 -3.849 1.848 1.00 88.69 80 ILE A O 1
ATOM 644 N N . THR A 1 81 ? 5.569 -5.695 0.559 1.00 87.62 81 THR A N 1
ATOM 645 C CA . THR A 1 81 ? 6.152 -6.595 1.570 1.00 87.62 81 THR A CA 1
ATOM 646 C C . THR A 1 81 ? 7.450 -7.202 1.044 1.00 87.62 81 THR A C 1
ATOM 648 O O . THR A 1 81 ? 7.489 -7.595 -0.119 1.00 87.62 81 THR A O 1
ATOM 651 N N . CYS A 1 82 ? 8.504 -7.321 1.852 1.00 84.62 82 CYS A N 1
ATOM 652 C CA . CYS A 1 82 ? 9.770 -7.932 1.414 1.00 84.62 82 CYS A CA 1
ATOM 653 C C . CYS A 1 82 ? 9.883 -9.386 1.882 1.00 84.62 82 CYS A C 1
ATOM 655 O O . CYS A 1 82 ? 9.587 -9.697 3.032 1.00 84.62 82 CYS A O 1
ATOM 657 N N . ILE A 1 83 ? 10.342 -10.285 1.004 1.00 78.94 83 ILE A N 1
ATOM 658 C CA . ILE A 1 83 ? 10.269 -11.740 1.254 1.00 78.94 83 ILE A CA 1
ATOM 659 C C . ILE A 1 83 ? 11.375 -12.243 2.199 1.00 78.94 83 ILE A C 1
ATOM 661 O O . ILE A 1 83 ? 11.151 -13.176 2.967 1.00 78.94 83 ILE A O 1
ATOM 665 N N . LYS A 1 84 ? 12.589 -11.680 2.123 1.00 67.44 84 LYS A N 1
ATOM 666 C CA . LYS A 1 84 ? 13.777 -12.226 2.822 1.00 67.44 84 LYS A CA 1
ATOM 667 C C . LYS A 1 84 ? 14.589 -11.194 3.604 1.00 67.44 84 LYS A C 1
ATOM 669 O O . LYS A 1 84 ? 15.099 -11.519 4.670 1.00 67.44 84 LYS A O 1
ATOM 674 N N . ASN A 1 85 ? 14.707 -9.971 3.087 1.00 63.06 85 ASN A N 1
ATOM 675 C CA . ASN A 1 85 ? 15.473 -8.889 3.708 1.00 63.06 85 ASN A CA 1
ATOM 676 C C . ASN A 1 85 ? 14.534 -7.830 4.290 1.00 63.06 85 ASN A C 1
ATOM 678 O O . ASN A 1 85 ? 13.433 -7.632 3.776 1.00 63.06 85 ASN A O 1
ATOM 682 N N . ALA A 1 86 ? 14.992 -7.104 5.314 1.00 65.00 86 ALA A N 1
ATOM 683 C CA . ALA A 1 86 ? 14.321 -5.883 5.746 1.00 65.00 86 ALA A CA 1
ATOM 684 C C . ALA A 1 86 ? 14.176 -4.939 4.542 1.00 65.00 86 ALA A C 1
ATOM 686 O O . ALA A 1 86 ? 15.141 -4.736 3.800 1.00 65.00 86 ALA A O 1
ATOM 687 N N . CYS A 1 87 ? 13.002 -4.327 4.372 1.00 72.62 87 CYS A N 1
ATOM 688 C CA . CYS A 1 87 ? 12.718 -3.450 3.236 1.00 72.62 87 CYS A CA 1
ATOM 689 C C . CYS A 1 87 ? 13.594 -2.176 3.182 1.00 72.62 87 CYS A C 1
ATOM 691 O O . CYS A 1 87 ? 13.418 -1.344 2.305 1.00 72.62 87 CYS A O 1
ATOM 693 N N . ASN A 1 88 ? 14.583 -2.006 4.061 1.00 77.06 88 ASN A N 1
ATOM 694 C CA . ASN A 1 88 ? 15.453 -0.829 4.129 1.00 77.06 88 ASN A CA 1
ATOM 695 C C . ASN A 1 88 ? 16.076 -0.420 2.780 1.00 77.06 88 ASN A C 1
ATOM 697 O O . ASN A 1 88 ? 16.308 0.762 2.566 1.00 77.06 88 ASN A O 1
ATOM 701 N N . GLN A 1 89 ? 16.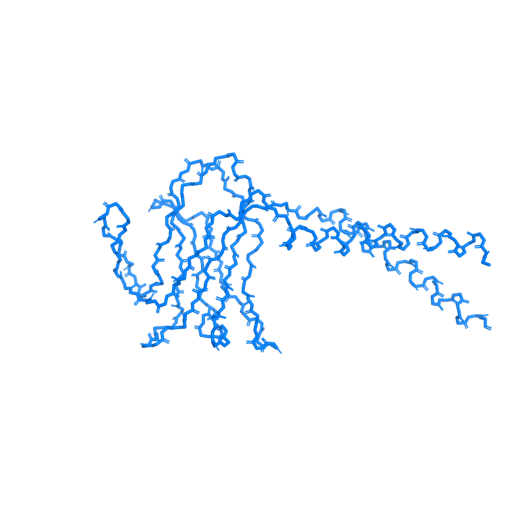330 -1.366 1.870 1.00 78.69 89 GLN A N 1
ATOM 702 C CA . GLN A 1 89 ? 16.865 -1.076 0.532 1.00 78.69 89 GLN A CA 1
ATOM 703 C C . GLN A 1 89 ? 15.874 -0.346 -0.385 1.00 78.69 89 GLN A C 1
ATOM 705 O O . GLN A 1 89 ? 16.304 0.380 -1.274 1.00 78.69 89 GLN A O 1
ATOM 710 N N . ILE A 1 90 ? 14.569 -0.520 -0.164 1.00 82.06 90 ILE A N 1
ATOM 711 C CA . ILE A 1 90 ? 13.520 0.242 -0.852 1.00 82.06 90 ILE A CA 1
ATOM 712 C C . ILE A 1 90 ? 13.069 1.462 -0.035 1.00 82.06 90 ILE A C 1
ATOM 714 O O . ILE A 1 90 ? 12.133 2.153 -0.434 1.00 82.06 90 ILE A O 1
ATOM 718 N N . ASN A 1 91 ? 13.721 1.768 1.091 1.00 84.56 91 ASN A N 1
ATOM 719 C CA . ASN A 1 91 ? 13.432 2.997 1.819 1.00 84.56 91 ASN A CA 1
ATOM 720 C C . ASN A 1 91 ? 13.763 4.213 0.945 1.00 84.56 91 ASN A C 1
ATOM 722 O O . ASN A 1 91 ? 14.760 4.223 0.229 1.00 84.56 91 ASN A O 1
ATOM 726 N N . GLU A 1 92 ? 12.913 5.231 1.019 1.00 87.06 92 GLU A N 1
ATOM 727 C CA . GLU A 1 92 ? 12.966 6.445 0.200 1.00 87.06 92 GLU A CA 1
ATOM 728 C C . GLU A 1 92 ? 12.745 6.228 -1.305 1.00 87.06 92 GLU A C 1
ATOM 730 O O . GLU A 1 92 ? 12.901 7.169 -2.082 1.00 87.06 92 GLU A O 1
ATOM 735 N N . SER A 1 93 ? 12.352 5.021 -1.721 1.00 88.81 93 SER A N 1
ATOM 736 C CA . SER A 1 93 ? 11.910 4.759 -3.095 1.00 88.81 93 SER A CA 1
ATOM 737 C C . SER A 1 93 ? 10.609 5.498 -3.391 1.00 88.81 93 SER A C 1
ATOM 739 O O . SER A 1 93 ? 9.841 5.817 -2.482 1.00 88.81 93 SER A O 1
ATOM 741 N N . ILE A 1 94 ? 10.342 5.759 -4.663 1.00 91.69 94 ILE A N 1
ATOM 742 C CA . ILE A 1 94 ? 9.122 6.431 -5.101 1.00 91.69 94 ILE A CA 1
ATOM 743 C C . ILE A 1 94 ? 8.128 5.368 -5.566 1.00 91.69 94 ILE A C 1
ATOM 745 O O . ILE A 1 94 ? 8.446 4.554 -6.428 1.00 91.69 94 ILE A O 1
ATOM 749 N N . LEU A 1 95 ? 6.930 5.378 -4.984 1.00 91.94 95 LEU A N 1
ATOM 750 C CA . LEU A 1 95 ? 5.765 4.677 -5.510 1.00 91.94 95 LEU A CA 1
ATOM 751 C C . LEU A 1 95 ? 4.939 5.688 -6.301 1.00 91.94 95 LEU A C 1
ATOM 753 O O . LEU A 1 95 ? 4.531 6.709 -5.745 1.00 91.94 95 LEU A O 1
ATOM 757 N N . SER A 1 96 ? 4.673 5.410 -7.572 1.00 91.06 96 SER A N 1
ATOM 758 C CA . SER A 1 96 ? 3.830 6.263 -8.405 1.00 91.06 96 SER A CA 1
ATOM 759 C C . SER A 1 96 ? 2.761 5.462 -9.145 1.00 91.06 96 SER A C 1
ATOM 761 O O . SER A 1 96 ? 2.942 4.291 -9.476 1.00 91.06 96 SER A O 1
ATOM 763 N N . ILE A 1 97 ? 1.615 6.103 -9.367 1.00 89.44 97 ILE A N 1
ATOM 764 C CA . ILE A 1 97 ? 0.518 5.596 -10.193 1.00 89.44 97 ILE A CA 1
ATOM 765 C C . ILE A 1 97 ? 0.320 6.600 -11.320 1.00 89.44 97 ILE A C 1
ATOM 767 O O . ILE A 1 97 ? 0.092 7.786 -11.064 1.00 89.44 97 ILE A O 1
ATOM 771 N N . SER A 1 98 ? 0.406 6.139 -12.563 1.00 86.81 98 SER A N 1
ATOM 772 C CA . SER A 1 98 ? 0.316 7.003 -13.742 1.00 86.81 98 SER A CA 1
ATOM 773 C C . SER A 1 98 ? -0.578 6.409 -14.824 1.00 86.81 98 SER A C 1
ATOM 775 O O . SER A 1 98 ? -0.621 5.195 -14.991 1.00 86.81 98 SER A O 1
ATOM 777 N N . SER A 1 99 ? -1.272 7.258 -15.580 1.00 81.94 99 SER A N 1
ATOM 778 C CA . SER A 1 99 ? -2.065 6.858 -16.753 1.00 81.94 99 SER A CA 1
ATOM 779 C C . SER A 1 99 ? -1.344 7.138 -18.077 1.00 81.94 99 SER A C 1
ATOM 781 O O . SER A 1 99 ? -1.946 7.543 -19.066 1.00 81.94 99 SER A O 1
ATOM 783 N N . GLY A 1 100 ? -0.015 6.980 -18.102 1.00 73.75 100 GLY A N 1
ATOM 784 C CA . GLY A 1 100 ? 0.837 7.255 -19.269 1.00 73.75 100 GLY A CA 1
ATOM 785 C C . GLY A 1 100 ? 1.011 8.747 -19.589 1.00 73.75 100 GLY A C 1
ATOM 786 O O . GLY A 1 100 ? 2.131 9.197 -19.806 1.00 73.75 100 GLY A O 1
ATOM 787 N N . SER A 1 101 ? -0.066 9.537 -19.566 1.00 72.81 101 SER A N 1
ATOM 788 C CA . SER A 1 101 ? -0.051 10.988 -19.799 1.00 72.81 101 SER A CA 1
ATOM 789 C C . SER A 1 101 ? 0.050 11.823 -18.524 1.00 72.81 101 SER A C 1
ATOM 791 O O . SER A 1 101 ? 0.419 12.994 -18.592 1.00 72.81 101 SER A O 1
ATOM 793 N N . SER A 1 102 ? -0.299 11.262 -17.363 1.00 80.56 102 SER A N 1
ATOM 794 C CA . SER A 1 102 ? -0.295 11.994 -16.094 1.00 80.56 102 SER A CA 1
ATOM 795 C C . SER A 1 102 ? 0.036 11.099 -14.903 1.00 80.56 102 SER A C 1
ATOM 797 O O . SER A 1 102 ? -0.338 9.926 -14.874 1.00 80.56 102 SER A O 1
ATOM 799 N N . VAL A 1 103 ? 0.728 11.658 -13.907 1.00 84.75 103 VAL A N 1
ATOM 800 C CA . VAL A 1 103 ? 0.927 11.016 -12.602 1.00 84.75 103 VAL A CA 1
ATOM 801 C C . VAL A 1 103 ? -0.273 11.363 -11.727 1.00 84.75 103 VAL A C 1
ATOM 803 O O . VAL A 1 103 ? -0.515 12.531 -11.435 1.00 84.75 103 VAL A O 1
ATOM 806 N N . THR A 1 104 ? -1.041 10.349 -11.338 1.00 84.62 104 THR A N 1
ATOM 807 C CA . THR A 1 104 ? -2.249 10.497 -10.508 1.00 84.62 104 THR A CA 1
ATOM 808 C C . THR A 1 104 ? -1.920 10.440 -9.021 1.00 84.62 104 THR A C 1
ATOM 810 O O . THR A 1 104 ? -2.574 11.089 -8.209 1.00 84.62 104 THR A O 1
ATOM 813 N N . PHE A 1 105 ? -0.890 9.680 -8.656 1.00 87.19 105 PHE A N 1
ATOM 814 C CA . PHE A 1 105 ? -0.449 9.532 -7.278 1.00 87.19 105 PHE A CA 1
ATOM 815 C C . PHE A 1 105 ? 1.063 9.350 -7.230 1.00 87.19 105 PHE A C 1
ATOM 817 O O . PHE A 1 105 ? 1.634 8.663 -8.078 1.00 87.19 105 PHE A O 1
ATOM 824 N N . GLN A 1 106 ? 1.700 9.941 -6.224 1.00 90.38 106 GLN A N 1
ATOM 825 C CA 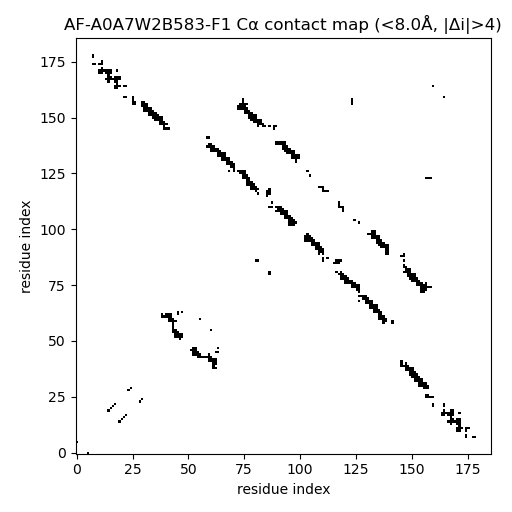. GLN A 1 106 ? 3.116 9.753 -5.954 1.00 90.38 106 GLN A CA 1
ATOM 826 C C . GLN A 1 106 ? 3.368 9.863 -4.453 1.00 90.38 106 GLN A C 1
ATOM 828 O O . GLN A 1 106 ? 3.016 10.864 -3.831 1.00 90.38 106 GLN A O 1
ATOM 833 N N . GLU A 1 107 ? 4.023 8.858 -3.886 1.00 89.88 107 GLU A N 1
ATOM 834 C CA . GLU A 1 107 ? 4.409 8.841 -2.481 1.00 89.88 107 GLU A CA 1
ATOM 835 C C . GLU A 1 107 ? 5.826 8.288 -2.318 1.00 89.88 107 GLU A C 1
ATOM 837 O O . GLU A 1 107 ? 6.280 7.414 -3.058 1.00 89.88 107 GLU A O 1
ATOM 842 N N . THR A 1 108 ? 6.555 8.819 -1.339 1.00 89.56 108 THR A N 1
ATOM 843 C CA . THR A 1 108 ? 7.862 8.286 -0.956 1.00 89.56 108 THR A CA 1
ATOM 844 C C . THR A 1 108 ? 7.674 7.161 0.053 1.00 89.56 108 THR A C 1
ATOM 846 O O . THR A 1 108 ? 7.170 7.385 1.153 1.00 89.56 108 THR A O 1
ATOM 849 N N . ILE A 1 109 ? 8.150 5.968 -0.288 1.00 87.50 109 ILE A N 1
ATOM 850 C CA . ILE A 1 109 ? 8.143 4.798 0.584 1.00 87.50 109 ILE A CA 1
ATOM 851 C C . ILE A 1 109 ? 9.019 5.094 1.800 1.00 87.50 109 ILE A C 1
ATOM 853 O O . ILE A 1 109 ? 10.228 5.294 1.684 1.00 87.50 109 ILE A O 1
ATOM 857 N N . ARG A 1 110 ? 8.410 5.117 2.985 1.00 84.62 110 ARG A N 1
ATOM 858 C CA . ARG A 1 110 ? 9.115 5.305 4.257 1.00 84.62 110 ARG A CA 1
ATOM 859 C C . ARG A 1 110 ? 8.967 4.066 5.111 1.00 84.62 110 ARG A C 1
ATOM 861 O O . ARG A 1 110 ? 7.884 3.762 5.606 1.00 84.62 110 ARG A O 1
ATOM 868 N N . ILE A 1 111 ? 10.072 3.362 5.305 1.00 77.81 111 ILE A N 1
ATOM 869 C CA . ILE A 1 111 ? 10.092 2.139 6.101 1.00 77.81 111 ILE A CA 1
ATOM 870 C C . ILE A 1 111 ? 10.628 2.477 7.479 1.00 77.81 111 ILE A C 1
ATOM 872 O O . ILE A 1 111 ? 11.804 2.787 7.662 1.00 77.81 111 ILE A O 1
ATOM 876 N N . ASN A 1 112 ? 9.737 2.424 8.467 1.00 65.69 112 ASN A N 1
ATOM 877 C CA . ASN A 1 112 ? 10.115 2.594 9.863 1.00 65.69 112 ASN A CA 1
ATOM 878 C C . ASN A 1 112 ? 10.942 1.381 10.312 1.00 65.69 112 ASN A C 1
ATOM 880 O O . ASN A 1 112 ? 10.402 0.320 10.619 1.00 65.69 112 ASN A O 1
ATOM 884 N N . SER A 1 113 ? 12.259 1.570 10.373 1.00 55.22 113 SER A N 1
ATOM 885 C CA . SER A 1 113 ? 13.292 0.551 10.606 1.00 55.22 113 SER A CA 1
ATOM 886 C C . SER A 1 113 ? 13.342 -0.041 12.022 1.00 55.22 113 SER A C 1
ATOM 888 O O . SER A 1 113 ? 14.203 -0.870 12.307 1.00 55.22 113 SER A O 1
ATOM 890 N N . PHE A 1 114 ? 12.435 0.347 12.926 1.00 58.53 114 PHE A N 1
ATOM 891 C CA . PHE A 1 114 ? 12.454 -0.115 14.320 1.00 58.53 114 PHE A CA 1
ATOM 892 C C . PHE A 1 114 ? 12.080 -1.604 14.478 1.00 58.53 114 PHE A C 1
ATOM 894 O O . PHE A 1 114 ? 12.372 -2.205 15.507 1.00 58.53 114 PHE A O 1
ATOM 901 N N . LEU A 1 115 ? 11.449 -2.217 13.469 1.00 53.81 115 LEU A N 1
ATOM 902 C CA . LEU A 1 115 ? 11.108 -3.644 13.447 1.00 53.81 115 LEU A CA 1
ATOM 903 C C . LEU A 1 115 ? 11.529 -4.268 12.100 1.00 53.81 115 LEU A C 1
ATOM 905 O O . LEU A 1 115 ? 11.225 -3.692 11.057 1.00 53.81 115 LEU A O 1
ATOM 909 N N . PRO A 1 116 ? 12.179 -5.449 12.094 1.00 49.81 116 PRO A N 1
ATOM 910 C CA . PRO A 1 116 ? 12.870 -6.006 10.920 1.00 49.81 116 PRO A CA 1
ATOM 911 C C . PRO A 1 116 ? 11.967 -6.489 9.767 1.00 49.81 116 PRO A C 1
ATOM 913 O O . PRO A 1 116 ? 12.486 -6.869 8.722 1.00 49.81 116 PRO A O 1
ATOM 916 N N . PHE A 1 117 ? 10.640 -6.447 9.922 1.00 55.69 117 PHE A N 1
ATOM 917 C CA . PHE A 1 117 ? 9.666 -6.983 8.958 1.00 55.69 117 PHE A CA 1
ATOM 918 C C . PHE A 1 117 ? 8.530 -6.002 8.639 1.00 55.69 117 PHE A C 1
ATOM 920 O O . PHE A 1 117 ? 7.387 -6.418 8.472 1.00 55.69 117 PHE A O 1
ATOM 927 N N . ARG A 1 118 ? 8.786 -4.687 8.640 1.00 63.69 118 ARG A N 1
ATOM 928 C CA . ARG A 1 118 ? 7.720 -3.742 8.286 1.00 63.69 118 ARG A CA 1
ATOM 929 C C . ARG A 1 118 ? 7.518 -3.661 6.779 1.00 63.69 118 ARG A C 1
ATOM 931 O O . ARG A 1 118 ? 8.384 -3.185 6.049 1.00 63.69 118 ARG A O 1
ATOM 938 N N . ASP A 1 119 ? 6.322 -4.068 6.391 1.00 72.00 119 ASP A N 1
ATOM 939 C CA . ASP A 1 119 ? 5.692 -3.752 5.122 1.00 72.00 119 ASP A CA 1
ATOM 940 C C . ASP A 1 119 ? 5.446 -2.241 5.012 1.00 72.00 119 ASP A C 1
ATOM 942 O O . ASP A 1 119 ? 5.239 -1.546 6.014 1.00 72.00 119 ASP A O 1
ATOM 946 N N . PHE A 1 120 ? 5.445 -1.737 3.784 1.00 82.25 120 PHE A N 1
ATOM 947 C CA . PHE A 1 120 ? 4.908 -0.421 3.467 1.00 82.25 120 PHE A CA 1
ATOM 948 C C . PHE A 1 120 ? 3.448 -0.576 3.044 1.00 82.25 120 PHE A C 1
ATOM 950 O O . PHE A 1 120 ? 3.085 -1.531 2.360 1.00 82.25 120 PHE A O 1
ATOM 957 N N . THR A 1 121 ? 2.585 0.339 3.466 1.00 82.88 121 THR A N 1
ATOM 958 C CA . THR A 1 121 ? 1.175 0.350 3.073 1.00 82.88 121 THR A CA 1
ATOM 959 C C . THR A 1 121 ? 0.745 1.789 2.878 1.00 82.88 121 THR A C 1
ATOM 961 O O . THR A 1 121 ? 0.962 2.607 3.771 1.00 82.88 121 THR A O 1
ATOM 964 N N . THR A 1 122 ? 0.166 2.089 1.719 1.00 82.25 122 THR A N 1
ATOM 965 C CA . THR A 1 122 ? -0.391 3.412 1.432 1.00 82.25 122 THR A CA 1
ATOM 966 C C . THR A 1 122 ? -1.688 3.623 2.206 1.00 82.25 122 THR A C 1
ATOM 968 O O . THR A 1 122 ? -2.387 2.669 2.566 1.00 82.25 122 THR A O 1
ATOM 971 N N . GLU A 1 123 ? -2.073 4.882 2.399 1.00 82.00 123 GLU A N 1
ATOM 972 C CA . GLU A 1 123 ? -3.475 5.187 2.686 1.00 82.00 123 GLU A CA 1
ATOM 973 C C . GLU A 1 123 ? -4.363 4.798 1.483 1.00 82.00 123 GLU A C 1
ATOM 975 O O . GLU A 1 123 ? -3.850 4.623 0.373 1.00 82.00 123 GLU A O 1
ATOM 980 N N . PRO A 1 124 ? -5.686 4.626 1.667 1.00 83.19 124 PRO A N 1
ATOM 981 C CA . PRO A 1 124 ? -6.588 4.347 0.554 1.00 83.19 124 PRO A CA 1
ATOM 982 C C . PRO A 1 124 ? -6.578 5.479 -0.489 1.00 83.19 124 PRO A C 1
ATOM 984 O O . PRO A 1 124 ? -6.925 6.622 -0.192 1.00 83.19 124 PRO A O 1
ATOM 987 N N . ILE A 1 125 ? -6.214 5.147 -1.726 1.00 84.00 125 ILE A N 1
ATOM 988 C CA . ILE A 1 125 ? -6.071 6.065 -2.860 1.00 84.00 125 ILE A CA 1
ATOM 989 C C . ILE A 1 125 ? -7.345 6.019 -3.697 1.00 84.00 125 ILE A C 1
ATOM 991 O O . ILE A 1 125 ? -7.689 4.979 -4.255 1.00 84.00 125 ILE A O 1
ATOM 995 N N . SER A 1 126 ? -8.049 7.143 -3.822 1.00 78.94 126 SER A N 1
ATOM 996 C CA . SER A 1 126 ? -9.231 7.225 -4.685 1.00 78.94 126 SER A CA 1
ATOM 997 C C . SER A 1 126 ? -8.828 7.506 -6.129 1.00 78.94 126 SER A C 1
ATOM 999 O O . SER A 1 126 ? -8.196 8.524 -6.404 1.00 78.94 126 SER A O 1
ATOM 1001 N N . ILE A 1 127 ? -9.249 6.648 -7.057 1.00 74.00 127 ILE A N 1
ATOM 1002 C CA . ILE A 1 127 ? -9.083 6.872 -8.495 1.00 74.00 127 ILE A CA 1
ATOM 1003 C C . ILE A 1 127 ? -10.396 7.390 -9.069 1.00 74.00 127 ILE A C 1
ATOM 1005 O O . ILE A 1 127 ? -11.461 6.838 -8.810 1.00 74.00 127 ILE A O 1
ATOM 1009 N N . VAL A 1 128 ? -10.317 8.497 -9.806 1.00 68.81 128 VAL A N 1
ATOM 1010 C CA . VAL A 1 128 ? -11.496 9.257 -10.249 1.00 68.81 128 VAL A CA 1
ATOM 1011 C C . VAL A 1 128 ? -11.970 8.822 -11.639 1.00 68.81 128 VAL A C 1
ATOM 1013 O O . VAL A 1 128 ? -13.157 8.941 -11.946 1.00 68.81 128 VAL A O 1
ATOM 1016 N N . HIS A 1 129 ? -11.073 8.297 -12.479 1.00 70.56 129 HIS A N 1
ATOM 1017 C CA . HIS A 1 129 ? -11.361 7.999 -13.881 1.00 70.56 129 HIS A CA 1
ATOM 1018 C C . HIS A 1 129 ? -11.043 6.539 -14.234 1.00 70.56 129 HIS A C 1
ATOM 1020 O O . HIS A 1 129 ? -10.029 6.015 -13.782 1.00 70.56 129 HIS A O 1
ATOM 1026 N N . PRO A 1 130 ? -11.907 5.863 -15.015 1.00 72.44 130 PRO A N 1
ATOM 1027 C CA . PRO A 1 130 ? -11.648 4.505 -15.468 1.00 72.44 130 PRO A CA 1
ATOM 1028 C C . PRO A 1 130 ? -10.601 4.517 -16.589 1.00 72.44 130 PRO A C 1
ATOM 1030 O O . PRO A 1 130 ? -10.926 4.809 -17.739 1.00 72.44 130 PRO A O 1
ATOM 1033 N N . GLU A 1 131 ? -9.353 4.200 -16.256 1.00 78.56 131 GLU A N 1
ATOM 1034 C CA . GLU A 1 131 ? -8.225 4.146 -17.192 1.00 78.56 131 GLU A CA 1
ATOM 1035 C C . GLU A 1 131 ? -7.312 2.951 -16.868 1.00 78.56 131 GLU A C 1
ATOM 1037 O O . GLU A 1 131 ? -7.427 2.299 -15.826 1.00 78.56 131 GLU A O 1
ATOM 1042 N N . LYS A 1 132 ? -6.391 2.641 -17.786 1.00 83.31 132 LYS A N 1
ATOM 1043 C CA . LYS A 1 132 ? -5.309 1.684 -17.537 1.00 83.31 132 LYS A CA 1
ATOM 1044 C C . LYS A 1 132 ? -4.187 2.430 -16.818 1.00 83.31 132 LYS A C 1
ATOM 1046 O O . LYS A 1 132 ? -3.551 3.303 -17.406 1.00 83.31 132 LYS A O 1
ATOM 1051 N N . TYR A 1 133 ? -3.967 2.102 -15.552 1.00 86.56 133 TYR A N 1
ATOM 1052 C CA . TYR A 1 133 ? -2.926 2.722 -14.742 1.00 86.56 133 TYR A CA 1
ATOM 1053 C C . TYR A 1 133 ? -1.706 1.816 -14.651 1.00 86.56 133 TYR A C 1
ATOM 1055 O O . TYR A 1 133 ? -1.825 0.601 -14.515 1.00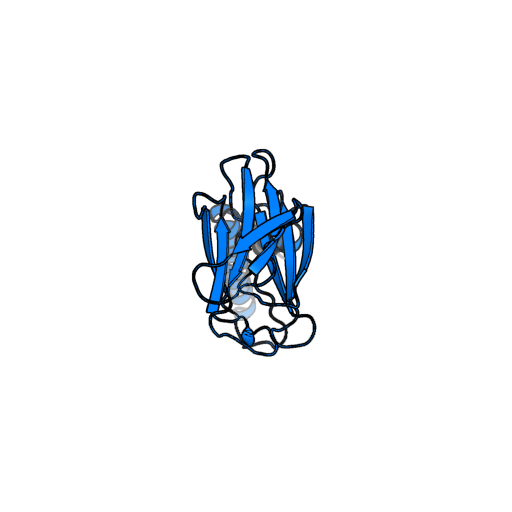 86.56 133 TYR A O 1
ATOM 1063 N N . MET A 1 134 ? -0.530 2.426 -14.679 1.00 89.19 134 MET A N 1
ATOM 1064 C CA . MET A 1 134 ? 0.735 1.776 -14.376 1.00 89.19 134 MET A CA 1
ATOM 1065 C C . MET A 1 134 ? 1.155 2.138 -12.961 1.00 89.19 134 MET A C 1
ATOM 1067 O O . MET A 1 134 ? 1.262 3.323 -12.626 1.00 89.19 134 MET A O 1
ATOM 1071 N N . ILE A 1 135 ? 1.420 1.116 -12.153 1.00 90.94 135 ILE A N 1
ATOM 1072 C CA . ILE A 1 135 ? 2.073 1.271 -10.857 1.00 90.94 135 ILE A CA 1
ATOM 1073 C C . ILE A 1 135 ? 3.568 1.055 -11.036 1.00 90.94 135 ILE A C 1
ATOM 1075 O O . ILE A 1 135 ? 4.003 0.033 -11.573 1.00 90.94 135 ILE A O 1
ATOM 1079 N N . LEU A 1 136 ? 4.344 2.024 -10.564 1.00 91.75 136 LEU A N 1
ATOM 1080 C CA . LEU A 1 136 ? 5.793 2.056 -10.676 1.00 91.75 136 LEU A CA 1
ATOM 1081 C C . LEU A 1 136 ? 6.409 2.158 -9.284 1.00 91.75 136 LEU A C 1
ATOM 1083 O O . LEU A 1 136 ? 5.973 2.950 -8.448 1.00 91.75 136 LEU A O 1
ATOM 1087 N N . VAL A 1 137 ? 7.444 1.354 -9.051 1.00 92.00 137 VAL A N 1
ATOM 1088 C CA . VAL A 1 137 ? 8.281 1.431 -7.852 1.00 92.00 137 VAL A CA 1
ATOM 1089 C C . VAL A 1 137 ? 9.706 1.724 -8.299 1.00 92.00 137 VAL A C 1
ATOM 1091 O O . VAL A 1 137 ? 10.377 0.869 -8.879 1.00 92.00 137 VAL A O 1
ATOM 1094 N N . GLU A 1 138 ? 10.157 2.942 -8.034 1.00 91.56 138 GLU A N 1
ATOM 1095 C CA . GLU A 1 138 ? 11.453 3.467 -8.456 1.00 91.56 138 GLU A CA 1
ATOM 1096 C C . GLU A 1 138 ? 12.389 3.565 -7.243 1.00 91.56 138 GLU A C 1
ATOM 1098 O O . GLU A 1 138 ? 12.209 4.445 -6.391 1.00 91.56 138 GLU A O 1
ATOM 1103 N N . PRO A 1 139 ? 13.371 2.656 -7.095 1.00 87.19 139 PRO A N 1
ATOM 1104 C CA . PRO A 1 139 ? 14.362 2.754 -6.037 1.00 87.19 139 PRO A CA 1
ATOM 1105 C C . PRO A 1 139 ? 15.184 4.039 -6.136 1.00 87.19 139 PRO A C 1
ATOM 1107 O O . PRO A 1 139 ? 15.672 4.407 -7.200 1.00 87.19 139 PRO A O 1
ATOM 1110 N N . LYS A 1 140 ? 15.410 4.688 -4.988 1.00 84.69 140 LYS A N 1
ATOM 1111 C CA . LYS A 1 140 ? 16.249 5.895 -4.904 1.00 84.69 140 LYS A CA 1
ATOM 1112 C C . LYS A 1 140 ? 17.705 5.631 -5.296 1.00 84.69 140 LYS A C 1
ATOM 1114 O O . LYS A 1 140 ? 18.365 6.507 -5.851 1.00 84.69 140 LYS A O 1
ATOM 1119 N N . VAL A 1 141 ? 18.224 4.455 -4.945 1.00 78.06 141 VAL A N 1
ATOM 1120 C CA . VAL A 1 141 ? 19.610 4.057 -5.207 1.00 78.06 141 VAL A CA 1
ATOM 1121 C C . VAL A 1 141 ? 19.606 2.849 -6.126 1.00 78.06 141 VAL A C 1
ATOM 1123 O O . VAL A 1 141 ? 18.961 1.841 -5.834 1.00 78.06 141 VAL A O 1
ATOM 1126 N N . GLU A 1 142 ? 20.360 2.928 -7.220 1.00 71.19 142 GLU A N 1
ATOM 1127 C CA . GLU A 1 142 ? 20.590 1.770 -8.075 1.00 71.19 142 GLU A CA 1
ATO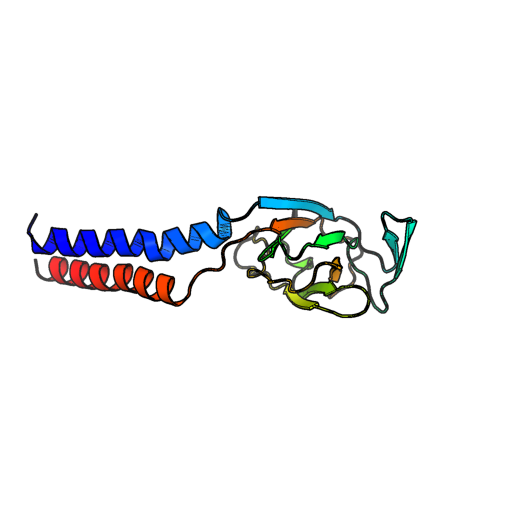M 1128 C C . GLU A 1 142 ? 21.371 0.705 -7.301 1.00 71.19 142 GLU A C 1
ATOM 1130 O O . GLU A 1 142 ? 22.503 0.923 -6.865 1.00 71.19 142 GLU A O 1
ATOM 1135 N N . THR A 1 143 ? 20.761 -0.464 -7.123 1.00 70.50 143 THR A N 1
ATOM 1136 C CA . THR A 1 143 ? 21.389 -1.605 -6.455 1.00 70.50 143 THR A CA 1
ATOM 1137 C C . THR A 1 143 ? 21.635 -2.720 -7.466 1.00 70.50 143 THR A C 1
ATOM 1139 O O . THR A 1 143 ? 20.819 -2.974 -8.346 1.00 70.50 143 THR A O 1
ATOM 1142 N N . GLN A 1 144 ? 22.784 -3.393 -7.366 1.00 68.44 144 GLN A N 1
ATOM 1143 C CA . GLN A 1 144 ? 23.095 -4.544 -8.228 1.00 68.44 144 GLN A CA 1
ATOM 1144 C C . GLN A 1 144 ? 22.289 -5.798 -7.849 1.00 68.44 144 GLN A C 1
ATOM 1146 O O . GLN A 1 144 ? 22.187 -6.726 -8.640 1.00 68.44 144 GLN A O 1
ATOM 1151 N N . SER A 1 145 ? 21.734 -5.825 -6.636 1.00 77.88 145 SER A N 1
ATOM 1152 C CA . SER A 1 145 ? 20.894 -6.901 -6.106 1.00 77.88 145 SER A CA 1
ATOM 1153 C C . SER A 1 145 ? 19.649 -6.289 -5.453 1.00 77.88 145 SER A C 1
ATOM 1155 O O . SER A 1 145 ? 19.648 -6.065 -4.239 1.00 77.88 145 SER A O 1
ATOM 1157 N N . PRO A 1 146 ? 18.614 -5.947 -6.244 1.00 82.62 146 PRO A N 1
ATOM 1158 C CA . PRO A 1 146 ? 17.364 -5.447 -5.684 1.00 82.62 146 PRO A CA 1
ATOM 1159 C C . PRO A 1 146 ? 16.727 -6.501 -4.762 1.00 82.62 146 PRO A C 1
ATOM 1161 O O . PRO A 1 146 ? 16.827 -7.704 -5.027 1.00 82.62 146 PRO A O 1
ATOM 1164 N N . PRO A 1 147 ? 16.082 -6.092 -3.658 1.00 85.38 147 PRO A N 1
ATOM 1165 C CA . PRO A 1 147 ? 15.336 -7.022 -2.826 1.00 85.38 147 PRO A CA 1
ATOM 1166 C C . PRO A 1 147 ? 14.097 -7.525 -3.567 1.00 85.38 147 PRO A C 1
ATOM 1168 O O . PRO A 1 147 ? 13.398 -6.759 -4.224 1.00 85.38 147 PRO A O 1
ATOM 1171 N N . SER A 1 148 ? 13.762 -8.801 -3.385 1.00 88.19 148 SER A N 1
ATOM 1172 C CA . SER A 1 148 ? 12.471 -9.313 -3.841 1.00 88.19 148 SER A CA 1
ATOM 1173 C C . SER A 1 148 ? 11.344 -8.755 -2.972 1.00 88.19 148 SER A C 1
ATOM 1175 O O . SER A 1 148 ? 11.290 -9.013 -1.759 1.00 88.19 148 SER A O 1
ATOM 1177 N N . ILE A 1 149 ? 10.439 -8.019 -3.605 1.00 89.69 149 ILE A N 1
ATOM 1178 C CA . ILE A 1 149 ? 9.254 -7.429 -2.993 1.00 89.69 149 ILE A CA 1
ATOM 1179 C C . ILE A 1 149 ? 7.995 -8.096 -3.542 1.00 89.69 149 ILE A C 1
ATOM 1181 O O . ILE A 1 149 ? 7.971 -8.618 -4.650 1.00 89.69 149 ILE A O 1
ATOM 1185 N N . VAL A 1 150 ? 6.932 -8.080 -2.756 1.00 91.31 150 VAL A N 1
ATOM 1186 C CA . VAL A 1 150 ? 5.592 -8.457 -3.189 1.00 91.31 150 VAL A CA 1
ATOM 1187 C C . VAL A 1 150 ? 4.744 -7.203 -3.143 1.00 91.31 150 VAL A C 1
ATOM 1189 O O . VAL A 1 150 ? 4.581 -6.614 -2.071 1.00 91.31 150 VAL A O 1
ATOM 1192 N N . LEU A 1 151 ? 4.224 -6.808 -4.299 1.00 92.06 151 LEU A N 1
ATOM 1193 C CA . LEU A 1 151 ? 3.241 -5.748 -4.427 1.00 92.06 151 LEU A CA 1
ATOM 1194 C C . LEU A 1 151 ? 1.851 -6.374 -4.332 1.00 92.06 151 LEU A C 1
ATOM 1196 O O . LEU A 1 151 ? 1.457 -7.161 -5.185 1.00 92.06 151 LEU A O 1
ATOM 1200 N N . SER A 1 152 ? 1.114 -6.043 -3.279 1.00 91.38 152 SER A N 1
ATOM 1201 C CA . SER A 1 152 ? -0.269 -6.461 -3.079 1.00 91.38 152 SER A CA 1
ATOM 1202 C C . SER A 1 152 ? -1.181 -5.256 -3.223 1.00 91.38 152 SER A C 1
ATOM 1204 O O . SER A 1 152 ? -0.973 -4.229 -2.583 1.00 91.38 152 SER A O 1
ATOM 1206 N N . ILE A 1 153 ? -2.225 -5.398 -4.027 1.00 90.06 153 ILE A N 1
ATOM 1207 C CA . ILE A 1 153 ? -3.164 -4.325 -4.334 1.00 90.06 153 ILE A CA 1
ATOM 1208 C C . ILE A 1 153 ? -4.550 -4.794 -3.930 1.00 90.06 153 ILE A C 1
ATOM 1210 O O . ILE A 1 153 ? -5.011 -5.847 -4.375 1.00 90.06 153 ILE A O 1
ATOM 1214 N N . LYS A 1 154 ? -5.215 -4.014 -3.081 1.00 90.38 154 LYS A N 1
ATOM 1215 C CA . LYS A 1 154 ? -6.613 -4.223 -2.703 1.00 90.38 154 LYS A CA 1
ATOM 1216 C C . LYS A 1 154 ? -7.484 -3.123 -3.288 1.00 90.38 154 LYS A C 1
ATOM 1218 O O . LYS A 1 154 ? -7.076 -1.967 -3.294 1.00 90.38 154 LYS A O 1
ATOM 1223 N N . LYS A 1 155 ? -8.693 -3.476 -3.711 1.00 88.56 155 LYS A N 1
ATOM 1224 C CA . LYS A 1 155 ? -9.735 -2.542 -4.164 1.00 88.56 155 LYS A CA 1
ATOM 1225 C C . LYS A 1 155 ? -10.912 -2.515 -3.198 1.00 88.56 155 LYS A C 1
ATOM 1227 O O . LYS A 1 155 ? -11.033 -3.416 -2.368 1.00 88.56 155 LYS A O 1
ATOM 1232 N N . ASN A 1 156 ? -11.807 -1.536 -3.339 1.00 85.19 156 ASN A N 1
ATOM 1233 C CA . ASN A 1 156 ? -13.006 -1.400 -2.500 1.00 85.19 156 ASN A CA 1
ATOM 1234 C C . ASN A 1 156 ? -12.662 -1.265 -1.010 1.00 85.19 156 ASN A C 1
ATOM 1236 O O . ASN A 1 156 ? -13.366 -1.771 -0.134 1.00 85.19 156 ASN A O 1
ATOM 1240 N N . VAL A 1 157 ? -11.538 -0.608 -0.724 1.00 86.81 157 VAL A N 1
ATOM 1241 C CA . VAL A 1 157 ? -11.025 -0.445 0.635 1.00 86.81 157 VAL A CA 1
ATOM 1242 C C . VAL A 1 157 ? -11.790 0.681 1.311 1.00 86.81 157 VAL A C 1
ATOM 1244 O O . VAL A 1 157 ? -12.012 1.748 0.743 1.00 86.81 157 VAL A O 1
ATOM 1247 N N . THR A 1 158 ? -12.215 0.460 2.549 1.00 86.62 158 THR A N 1
ATOM 1248 C CA . THR A 1 158 ? -12.930 1.487 3.306 1.00 86.62 158 THR A CA 1
ATOM 1249 C C . THR A 1 158 ? -11.942 2.497 3.877 1.00 86.62 158 THR A C 1
ATOM 1251 O O . THR A 1 158 ? -11.025 2.133 4.613 1.00 86.62 158 THR A O 1
ATOM 1254 N N . SER A 1 159 ? -12.153 3.782 3.594 1.00 83.50 159 SER A N 1
ATOM 1255 C CA . SER A 1 159 ? -11.401 4.850 4.245 1.00 83.50 159 SER A CA 1
ATOM 1256 C C . SER A 1 159 ? -11.939 5.098 5.663 1.00 83.50 159 SER A C 1
ATOM 1258 O O . SER A 1 159 ? -13.155 5.176 5.886 1.00 83.50 159 SER A O 1
ATOM 1260 N N . PRO A 1 160 ? -11.065 5.196 6.677 1.00 84.12 160 PRO A N 1
ATOM 1261 C CA . PRO A 1 160 ? -11.510 5.462 8.034 1.00 84.12 160 PRO A CA 1
ATOM 1262 C C . PRO A 1 160 ? -12.098 6.876 8.149 1.00 84.12 160 PRO A C 1
ATOM 1264 O O . PRO A 1 160 ? -11.469 7.867 7.787 1.00 84.12 160 PRO A O 1
ATOM 1267 N N . SER A 1 161 ? -13.298 6.985 8.724 1.00 87.44 161 SER A N 1
ATOM 1268 C CA . SER A 1 161 ? -13.886 8.284 9.056 1.00 87.44 161 SER A CA 1
ATOM 1269 C C . SER A 1 161 ? -13.188 8.871 10.280 1.00 87.44 161 SER A C 1
ATOM 1271 O O . SER A 1 161 ? -13.302 8.331 11.383 1.00 87.44 161 SER A O 1
ATOM 1273 N N . ILE A 1 162 ? -12.506 10.005 10.098 1.00 87.44 162 ILE A N 1
ATOM 1274 C CA . ILE A 1 162 ? -11.792 10.716 11.173 1.00 87.44 162 ILE A CA 1
ATOM 1275 C C . ILE A 1 162 ? -12.741 11.071 12.325 1.00 87.44 162 ILE A C 1
ATOM 1277 O O . ILE A 1 162 ? -12.363 10.974 13.492 1.00 87.44 162 ILE A O 1
ATOM 1281 N N . ILE A 1 163 ? -13.989 11.435 12.012 1.00 90.44 163 ILE A N 1
ATOM 1282 C CA . ILE A 1 163 ? -15.006 11.784 13.013 1.00 90.44 163 ILE A CA 1
ATOM 1283 C C . ILE A 1 163 ? -15.337 10.558 13.867 1.00 90.44 163 ILE A C 1
ATOM 1285 O O . ILE A 1 163 ? -15.311 10.635 15.096 1.00 90.44 163 ILE A O 1
ATOM 1289 N N . LEU A 1 164 ? -15.604 9.418 13.221 1.00 88.25 164 LEU A N 1
ATOM 1290 C CA . LEU A 1 164 ? -15.960 8.180 13.914 1.00 88.25 164 LEU A CA 1
ATOM 1291 C C . LEU A 1 164 ? -14.798 7.682 14.781 1.00 88.25 164 LEU A C 1
ATOM 1293 O O . LEU A 1 164 ? -15.004 7.346 15.947 1.00 88.25 164 LEU A O 1
ATOM 1297 N N . LEU A 1 165 ? -13.574 7.728 14.244 1.00 90.31 165 LEU A N 1
ATOM 1298 C CA . LEU A 1 165 ? -12.364 7.393 14.989 1.00 90.31 165 LEU A CA 1
ATOM 1299 C C . LEU A 1 165 ? -12.177 8.301 16.203 1.00 90.31 165 LEU A C 1
ATOM 1301 O O . LEU A 1 165 ? -11.942 7.802 17.299 1.00 90.31 165 LEU A O 1
ATOM 1305 N N . SER A 1 166 ? -12.315 9.618 16.039 1.00 89.94 166 SER A N 1
ATOM 1306 C CA . SER A 1 166 ? -12.154 10.578 17.140 1.00 89.94 166 SER A CA 1
ATOM 1307 C C . SER A 1 166 ? -13.150 10.308 18.269 1.00 89.94 166 SER A C 1
ATOM 1309 O O . SER A 1 166 ? -12.769 10.299 19.439 1.00 89.94 166 SER A O 1
ATOM 1311 N N . ILE A 1 167 ? -14.410 10.020 17.924 1.00 91.75 167 ILE A N 1
ATOM 1312 C CA . ILE A 1 167 ? -15.445 9.647 18.897 1.00 91.75 167 ILE A CA 1
ATOM 1313 C C . ILE A 1 167 ? -15.090 8.318 19.576 1.00 91.75 167 ILE A C 1
ATOM 1315 O O . ILE A 1 167 ? -15.109 8.236 20.804 1.00 91.75 167 ILE A O 1
ATOM 1319 N N . GLY A 1 168 ? -14.724 7.294 18.803 1.00 90.88 168 GLY A N 1
ATOM 1320 C CA . GLY A 1 168 ? -14.374 5.971 19.319 1.00 90.88 168 GLY A CA 1
ATOM 1321 C C . GLY A 1 168 ? -13.176 6.002 20.271 1.00 90.88 168 GLY A C 1
ATOM 1322 O O . GLY A 1 168 ? -13.271 5.549 21.410 1.00 90.88 168 GLY A O 1
ATOM 1323 N N . TYR A 1 169 ? -12.066 6.621 19.861 1.00 92.31 169 TYR A N 1
ATOM 1324 C CA . TYR A 1 169 ? -10.893 6.799 20.720 1.00 92.31 169 TYR A CA 1
ATOM 1325 C C . TYR A 1 169 ? -11.195 7.676 21.943 1.00 92.31 169 TYR A C 1
ATOM 1327 O O . TYR A 1 169 ? -10.714 7.376 23.039 1.00 92.31 169 TYR A O 1
ATOM 1335 N N . GLY A 1 170 ? -12.038 8.704 21.801 1.00 90.81 170 GLY A N 1
ATOM 1336 C CA . GLY A 1 170 ? -12.530 9.500 22.927 1.00 90.81 170 GLY A CA 1
ATOM 1337 C C . GLY A 1 170 ? -13.291 8.654 23.954 1.00 90.81 170 GLY A C 1
ATOM 1338 O O . GLY A 1 170 ? -13.029 8.751 25.155 1.00 90.81 170 GLY A O 1
ATOM 1339 N N . PHE A 1 171 ? -14.168 7.763 23.487 1.00 92.25 171 PHE A N 1
ATOM 1340 C CA . PHE A 1 171 ? -14.892 6.799 24.319 1.00 92.25 171 PHE A CA 1
ATOM 1341 C C . PHE A 1 171 ? -14.026 5.654 24.855 1.00 92.25 171 PHE A C 1
ATOM 1343 O O . PHE A 1 171 ? -14.429 5.007 25.813 1.00 92.25 171 PHE A O 1
ATOM 1350 N N . CYS A 1 172 ? -12.818 5.430 24.340 1.00 90.38 172 CYS A N 1
ATOM 1351 C CA . CYS A 1 172 ? -11.827 4.591 25.018 1.00 90.38 172 CYS A CA 1
ATOM 1352 C C . CYS A 1 172 ? -11.129 5.349 26.156 1.00 90.38 172 CYS A C 1
ATOM 1354 O O . CYS A 1 172 ? -11.014 4.842 27.272 1.00 90.38 172 CYS A O 1
ATOM 1356 N N . LEU A 1 173 ? -10.655 6.568 25.884 1.00 90.94 173 LEU A N 1
ATOM 1357 C CA . LEU A 1 173 ? -9.801 7.327 26.803 1.00 90.94 173 LEU A CA 1
ATOM 1358 C C . LEU A 1 173 ? -10.556 7.855 28.028 1.00 90.94 173 LEU A C 1
ATOM 1360 O O . LEU A 1 173 ? -10.081 7.701 29.153 1.00 90.94 173 LEU A O 1
ATOM 1364 N N . LEU A 1 174 ? -11.731 8.459 27.835 1.00 88.81 174 LEU A N 1
ATOM 1365 C CA . LEU A 1 174 ? -12.498 9.079 28.923 1.00 88.81 174 LEU A CA 1
ATOM 1366 C C . LEU A 1 174 ? -12.918 8.065 30.005 1.00 88.81 174 LEU A C 1
ATOM 1368 O O . LEU A 1 174 ? -12.633 8.305 31.182 1.00 88.81 174 LEU A O 1
ATOM 1372 N N . PRO A 1 175 ? -13.534 6.917 29.660 1.00 85.25 175 PRO A N 1
ATOM 1373 C CA . PRO A 1 175 ? -13.844 5.868 30.624 1.00 85.25 175 PRO A CA 1
ATOM 1374 C C . PRO A 1 175 ? -12.614 5.318 31.331 1.00 85.25 175 PRO A C 1
ATOM 1376 O O . PRO A 1 175 ? -12.671 5.114 32.537 1.00 85.25 175 PRO A O 1
ATOM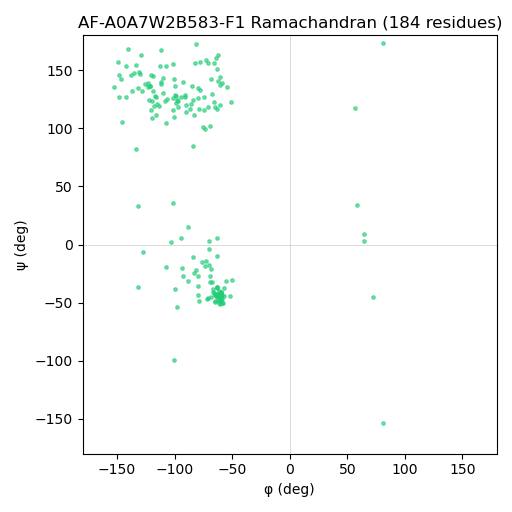 1379 N N . LEU A 1 176 ? -11.502 5.123 30.618 1.00 85.12 176 LEU A N 1
ATOM 1380 C CA . LEU A 1 176 ? -10.271 4.582 31.193 1.00 85.12 176 LEU A CA 1
ATOM 1381 C C . LEU A 1 176 ? -9.684 5.523 32.258 1.00 85.12 176 LEU A C 1
ATOM 1383 O O . LEU A 1 176 ? -9.326 5.076 33.348 1.00 85.12 176 LEU A O 1
ATOM 1387 N N . LEU A 1 177 ? -9.683 6.835 31.999 1.00 85.06 177 LEU A N 1
ATOM 1388 C CA . LEU A 1 177 ? -9.289 7.854 32.978 1.00 85.06 177 LEU A CA 1
ATOM 1389 C C . LEU A 1 177 ? -10.212 7.873 34.206 1.00 85.06 177 LEU A C 1
ATOM 1391 O O . LEU A 1 177 ? -9.739 7.965 35.342 1.00 85.06 177 LEU A O 1
ATOM 1395 N N . LEU A 1 178 ? -11.527 7.767 33.997 1.00 82.69 178 LEU A N 1
ATOM 1396 C CA . LEU A 1 178 ? -12.508 7.724 35.085 1.00 82.69 178 LEU A CA 1
ATOM 1397 C C . LEU A 1 178 ? -12.369 6.449 35.927 1.00 82.69 178 LEU A C 1
ATOM 1399 O O . LEU A 1 178 ? -12.409 6.528 37.154 1.00 82.69 178 LEU A O 1
ATOM 1403 N N . PHE A 1 179 ? -12.140 5.300 35.287 1.00 77.50 179 PHE A N 1
ATOM 1404 C CA . PHE A 1 179 ? -11.961 4.010 35.952 1.00 77.50 179 PHE A CA 1
ATOM 1405 C C . PHE A 1 179 ? -10.707 4.010 36.840 1.00 77.50 179 PHE A C 1
ATOM 1407 O O . PHE A 1 179 ? -10.772 3.622 38.010 1.00 77.50 179 PHE A O 1
ATOM 1414 N N . LEU A 1 180 ? -9.590 4.544 36.329 1.00 76.75 180 LEU A N 1
ATOM 1415 C CA . LEU A 1 180 ? -8.352 4.733 37.094 1.00 76.75 180 LEU A CA 1
ATOM 1416 C C . LEU A 1 180 ? -8.565 5.636 38.315 1.00 76.75 180 LEU A C 1
ATOM 1418 O O . LEU A 1 180 ? -8.076 5.333 39.403 1.00 76.75 180 LEU A O 1
ATOM 1422 N N . LYS A 1 181 ? -9.328 6.726 38.168 1.00 74.00 181 LYS A N 1
ATOM 1423 C CA . LYS A 1 181 ? -9.630 7.642 39.276 1.00 74.00 181 LYS A CA 1
ATOM 1424 C C . LYS A 1 181 ? -10.500 6.983 40.352 1.00 74.00 181 LYS A C 1
ATOM 1426 O O . LYS A 1 181 ? -10.258 7.211 41.533 1.00 74.00 181 LYS A O 1
ATOM 1431 N N . THR A 1 182 ? -11.470 6.153 39.964 1.00 67.06 182 THR A N 1
ATOM 1432 C CA . THR A 1 182 ? -12.331 5.438 40.922 1.00 67.06 182 THR A CA 1
ATOM 1433 C C . THR A 1 182 ? -11.601 4.352 41.713 1.00 67.06 182 THR A C 1
ATOM 1435 O O . THR A 1 182 ? -11.920 4.164 42.879 1.00 67.06 182 THR A O 1
ATOM 1438 N N . PHE A 1 183 ? -10.601 3.682 41.130 1.00 59.66 183 PHE A N 1
ATOM 1439 C CA . PHE A 1 183 ? -9.791 2.682 41.841 1.00 59.66 183 PHE A CA 1
ATOM 1440 C C . PHE A 1 183 ? -8.703 3.294 42.727 1.00 59.66 183 PHE A C 1
ATOM 1442 O O . PHE A 1 183 ? -8.322 2.688 43.716 1.00 59.66 183 PHE A O 1
ATOM 1449 N N . ARG A 1 184 ? -8.210 4.495 42.404 1.00 56.31 184 ARG A N 1
ATOM 1450 C CA . ARG A 1 184 ? -7.203 5.198 43.220 1.00 56.31 184 ARG A CA 1
ATOM 1451 C C . ARG A 1 184 ? -7.783 5.838 44.490 1.00 56.31 184 ARG A C 1
ATOM 1453 O O . ARG A 1 184 ? -7.019 6.267 45.346 1.00 56.31 184 ARG A O 1
ATOM 1460 N N . ALA A 1 185 ? -9.107 5.967 44.564 1.00 52.91 185 ALA A N 1
ATOM 1461 C CA . ALA A 1 185 ? -9.841 6.531 45.698 1.00 52.91 185 ALA A CA 1
ATOM 1462 C C . ALA A 1 185 ? -10.513 5.459 46.583 1.00 52.91 185 ALA A C 1
ATOM 1464 O O . ALA A 1 185 ? -11.210 5.821 47.530 1.00 52.91 185 ALA A O 1
ATOM 1465 N N . SER A 1 186 ? -10.324 4.175 46.259 1.00 47.16 186 SER A N 1
ATOM 1466 C CA . SER A 1 186 ? -10.734 3.018 47.063 1.00 47.16 186 SER A CA 1
ATOM 1467 C C . SER A 1 186 ? -9.516 2.337 47.669 1.00 47.16 186 SER A C 1
ATOM 1469 O O . SER A 1 186 ? -9.748 1.591 48.643 1.00 47.16 186 SER A O 1
#